Protein AF-A0AAV5YY52-F1 (afdb_monomer_lite)

Secondary structure (DSSP, 8-state):
---S-HHHHHT-S-S---TTSHHHHHHHHHT--EEES-TTS-TT---HHHHHHTT--EEEEEEEEETTEEEEEEEEEESS-----HHHHHHHHHHHHHHHHHHHHHHHHHHHHHHHHHHHHHHHHHHHTTS---B-TTT-PEE-TTS-EE-HHHHHHHHSS--------HHHIIIIIHHHHHHHHTT-

pLDDT: mean 89.41, std 8.76, range [52.06, 97.88]

Structure (mmCIF, N/CA/C/O backbone):
data_AF-A0AAV5YY52-F1
#
_entry.id   AF-A0AAV5YY52-F1
#
loop_
_atom_site.group_PDB
_atom_site.id
_atom_site.type_symbol
_atom_site.label_atom_id
_atom_site.label_alt_id
_atom_site.label_comp_id
_atom_site.label_asym_id
_atom_site.label_entity_id
_atom_site.label_seq_id
_atom_site.pdbx_PDB_ins_code
_atom_site.Cartn_x
_atom_site.Cartn_y
_atom_site.Cartn_z
_atom_site.occupancy
_atom_site.B_iso_or_equiv
_atom_site.auth_seq_id
_atom_site.auth_comp_id
_atom_site.auth_asym_id
_atom_site.auth_atom_id
_atom_site.pdbx_PDB_model_num
ATOM 1 N N . MET A 1 1 ? 2.266 6.040 -4.867 1.00 78.81 1 MET A N 1
ATOM 2 C CA . MET A 1 1 ? 3.555 5.586 -5.436 1.00 78.81 1 MET A CA 1
ATOM 3 C C . MET A 1 1 ? 4.664 6.213 -4.614 1.00 78.81 1 MET A C 1
ATOM 5 O O . MET A 1 1 ? 4.487 7.350 -4.196 1.00 78.81 1 MET A O 1
ATOM 9 N N . ALA A 1 2 ? 5.739 5.480 -4.339 1.00 86.38 2 ALA A N 1
ATOM 10 C CA . ALA A 1 2 ? 6.922 6.005 -3.661 1.00 86.38 2 ALA A CA 1
ATOM 11 C C . ALA A 1 2 ? 8.066 6.094 -4.676 1.00 86.38 2 ALA A C 1
ATOM 13 O O . ALA A 1 2 ? 8.196 5.213 -5.525 1.00 86.38 2 ALA A O 1
ATOM 14 N N . PHE A 1 3 ? 8.862 7.155 -4.595 1.00 90.50 3 PHE A N 1
ATOM 15 C CA . PHE A 1 3 ? 10.000 7.405 -5.475 1.00 90.50 3 PHE A CA 1
ATOM 16 C C . PHE A 1 3 ? 11.260 7.510 -4.621 1.00 90.50 3 PHE A C 1
ATOM 18 O O . PHE A 1 3 ? 11.207 8.022 -3.505 1.00 90.50 3 PHE A O 1
ATOM 25 N N . SER A 1 4 ? 12.389 7.043 -5.149 1.00 90.44 4 SER A N 1
ATOM 26 C CA . SER A 1 4 ? 13.695 7.227 -4.508 1.00 90.44 4 SER A CA 1
ATOM 27 C C . SER A 1 4 ? 14.234 8.653 -4.656 1.00 90.44 4 SER A C 1
ATOM 29 O O . SER A 1 4 ? 15.090 9.056 -3.878 1.00 90.44 4 SER A O 1
ATOM 31 N N . ASP A 1 5 ? 13.759 9.398 -5.659 1.00 91.81 5 ASP A N 1
ATOM 32 C CA . ASP A 1 5 ? 14.145 10.782 -5.933 1.00 91.81 5 ASP A CA 1
ATOM 33 C C . ASP A 1 5 ? 12.950 11.715 -5.684 1.00 91.81 5 ASP A C 1
ATOM 35 O O . ASP A 1 5 ? 11.912 11.618 -6.347 1.00 91.81 5 ASP A O 1
ATOM 39 N N . GLU A 1 6 ? 13.093 12.617 -4.713 1.00 89.81 6 GLU A N 1
ATOM 40 C CA . GLU A 1 6 ? 12.041 13.556 -4.309 1.00 89.81 6 GLU A CA 1
ATOM 41 C C . GLU A 1 6 ? 11.724 14.598 -5.390 1.00 89.81 6 GLU A C 1
ATOM 43 O O . GLU A 1 6 ? 10.574 15.023 -5.514 1.00 89.81 6 GLU A O 1
ATOM 48 N N . THR A 1 7 ? 12.710 14.990 -6.204 1.00 89.00 7 THR A N 1
ATOM 49 C CA . THR A 1 7 ? 12.511 15.980 -7.275 1.00 89.00 7 THR A CA 1
ATOM 50 C C . THR A 1 7 ? 11.639 15.411 -8.386 1.00 89.00 7 THR A C 1
ATOM 52 O O . THR A 1 7 ? 10.727 16.081 -8.865 1.00 89.00 7 THR A O 1
ATOM 55 N N . MET A 1 8 ? 11.865 14.142 -8.720 1.00 90.31 8 MET A N 1
ATOM 56 C CA . MET A 1 8 ? 11.063 13.383 -9.675 1.00 90.31 8 MET A CA 1
ATOM 57 C C . MET A 1 8 ? 9.658 13.092 -9.132 1.00 90.31 8 MET A C 1
ATOM 59 O O . MET A 1 8 ? 8.681 13.097 -9.881 1.00 90.31 8 MET A O 1
ATOM 63 N N . ALA A 1 9 ? 9.537 12.855 -7.823 1.00 90.44 9 ALA A N 1
ATOM 64 C CA . ALA A 1 9 ? 8.246 12.658 -7.169 1.00 90.44 9 ALA A CA 1
ATOM 65 C C . ALA A 1 9 ? 7.368 13.918 -7.229 1.00 90.44 9 ALA A C 1
ATOM 67 O O . ALA A 1 9 ? 6.156 13.818 -7.414 1.00 90.44 9 ALA A O 1
ATOM 68 N N . ALA A 1 10 ? 7.978 15.096 -7.063 1.00 90.94 10 ALA A N 1
ATOM 69 C CA . ALA A 1 10 ? 7.268 16.364 -6.931 1.00 90.94 10 ALA A CA 1
ATOM 70 C C . ALA A 1 10 ? 6.540 16.801 -8.213 1.00 90.94 10 ALA A C 1
ATOM 72 O O . ALA A 1 10 ? 5.489 17.436 -8.126 1.00 90.94 10 ALA A O 1
ATOM 73 N N . ASP A 1 11 ? 7.073 16.470 -9.393 1.00 92.38 11 ASP A N 1
ATOM 74 C CA . ASP A 1 11 ? 6.493 16.855 -10.686 1.00 92.38 11 ASP A CA 1
ATOM 75 C C . ASP A 1 11 ? 5.813 15.691 -11.434 1.00 92.38 11 ASP A C 1
ATOM 77 O O . ASP A 1 11 ? 5.408 15.845 -12.594 1.00 92.38 11 ASP A O 1
ATOM 81 N N . TRP A 1 12 ? 5.664 14.530 -10.784 1.00 91.88 12 TRP A N 1
ATOM 82 C CA . TRP A 1 12 ? 4.971 13.375 -11.347 1.00 91.88 12 TRP A CA 1
ATOM 83 C C . TRP A 1 12 ? 3.477 13.687 -11.570 1.00 91.88 12 TRP A C 1
ATOM 85 O O . TRP A 1 12 ? 2.742 13.946 -10.613 1.00 91.88 12 TRP A O 1
ATOM 95 N N . PRO A 1 13 ? 2.973 13.636 -12.820 1.00 91.12 13 PRO A N 1
ATOM 96 C CA . PRO A 1 13 ? 1.647 14.168 -13.140 1.00 91.12 13 PRO A CA 1
ATOM 97 C C . PRO A 1 13 ? 0.493 13.206 -12.822 1.00 91.12 13 PRO A C 1
ATOM 99 O O . PRO A 1 13 ? -0.666 13.567 -13.023 1.00 91.12 13 PRO A O 1
ATOM 102 N N . VAL A 1 14 ? 0.777 11.979 -12.366 1.00 86.94 14 VAL A N 1
ATOM 103 C CA . VAL A 1 14 ? -0.240 10.932 -12.178 1.00 86.94 14 VAL A CA 1
ATOM 104 C C . VAL A 1 14 ? -0.279 10.449 -10.721 1.00 86.94 14 VAL A C 1
ATOM 106 O O . VAL A 1 14 ? 0.363 9.460 -10.380 1.00 86.94 14 VAL A O 1
ATOM 109 N N . PRO A 1 15 ? -1.045 11.088 -9.823 1.00 81.62 15 PRO A N 1
ATOM 110 C CA . PRO A 1 15 ? -0.998 10.772 -8.390 1.00 81.62 15 PRO A CA 1
ATOM 111 C C . PRO A 1 15 ? -1.391 9.320 -8.070 1.00 81.62 15 PRO A C 1
ATOM 113 O O . PRO A 1 15 ? -0.848 8.712 -7.144 1.00 81.62 15 PRO A O 1
ATOM 116 N N . SER A 1 16 ? -2.296 8.736 -8.859 1.00 85.81 16 SER A N 1
ATOM 117 C CA . SER A 1 16 ? -2.688 7.332 -8.760 1.00 85.81 16 SER A CA 1
ATOM 118 C C . SER A 1 16 ? -2.925 6.723 -10.139 1.00 85.81 16 SER A C 1
ATOM 120 O O . SER A 1 16 ? -3.431 7.372 -11.054 1.00 85.81 16 SER A O 1
ATOM 122 N N . LEU A 1 17 ? -2.550 5.453 -10.278 1.00 84.38 17 LEU A N 1
ATOM 123 C CA . LEU A 1 17 ? -2.827 4.634 -11.451 1.00 84.38 17 LEU A CA 1
ATOM 124 C C . LEU A 1 17 ? -3.733 3.471 -11.036 1.00 84.38 17 LEU A C 1
ATOM 126 O O . LEU A 1 17 ? -3.459 2.850 -10.005 1.00 84.38 17 LEU A O 1
ATOM 130 N N . PRO A 1 18 ? -4.797 3.163 -11.799 1.00 88.94 18 PRO A N 1
ATOM 131 C CA . PRO A 1 18 ? -5.568 1.946 -11.579 1.00 88.94 18 PRO A CA 1
ATOM 132 C C . PRO A 1 18 ? -4.699 0.687 -11.728 1.00 88.94 18 PRO A C 1
ATOM 134 O O . PRO A 1 18 ? -3.700 0.692 -12.447 1.00 88.94 18 PRO A O 1
ATOM 137 N N . PHE A 1 19 ? -5.101 -0.393 -11.053 1.00 87.38 19 PHE A N 1
ATOM 138 C CA . PHE A 1 19 ? -4.302 -1.612 -10.875 1.00 87.38 19 PHE A CA 1
ATOM 139 C C . PHE A 1 19 ? -3.797 -2.256 -12.175 1.00 87.38 19 PHE A C 1
ATOM 141 O O . PHE A 1 19 ? -2.728 -2.849 -12.178 1.00 87.38 19 PHE A O 1
ATOM 148 N N . ASP A 1 20 ? -4.537 -2.157 -13.273 1.00 88.31 20 ASP A N 1
ATOM 149 C CA . ASP A 1 20 ? -4.227 -2.795 -14.555 1.00 88.31 20 ASP A CA 1
ATOM 150 C C . ASP A 1 20 ? -3.838 -1.792 -15.651 1.00 88.31 20 ASP A C 1
ATOM 152 O O . ASP A 1 20 ? -3.784 -2.144 -16.832 1.00 88.31 20 ASP A O 1
ATOM 156 N N . VAL A 1 21 ? -3.536 -0.549 -15.266 1.00 91.38 21 VAL A N 1
ATOM 157 C CA . VAL A 1 21 ? -3.202 0.524 -16.201 1.00 91.38 21 VAL A CA 1
ATOM 158 C C . VAL A 1 21 ? -1.694 0.714 -16.318 1.00 91.38 21 VAL A C 1
ATOM 160 O O . VAL A 1 21 ? -0.951 0.840 -15.343 1.00 91.38 21 VAL A O 1
ATOM 163 N N . GLY A 1 22 ? -1.262 0.792 -17.572 1.00 92.94 22 GLY A N 1
ATOM 164 C CA . GLY A 1 22 ? 0.110 1.049 -17.972 1.00 92.94 22 GLY A CA 1
ATOM 165 C C . GLY A 1 22 ? 1.083 -0.089 -17.668 1.00 92.94 22 GLY A C 1
ATOM 166 O O . GLY A 1 22 ? 0.687 -1.200 -17.318 1.00 92.94 22 GLY A O 1
ATOM 167 N N . VAL A 1 23 ? 2.383 0.170 -17.832 1.00 95.62 23 VAL A N 1
ATOM 168 C CA . VAL A 1 23 ? 3.415 -0.869 -17.659 1.00 95.62 23 VAL A CA 1
ATOM 169 C C . VAL A 1 23 ? 3.452 -1.419 -16.226 1.00 95.62 23 VAL A C 1
ATOM 171 O O . VAL A 1 23 ? 3.579 -2.626 -16.036 1.00 95.62 23 VAL A O 1
ATOM 174 N N . LEU A 1 24 ? 3.256 -0.558 -15.221 1.00 94.19 24 LEU A N 1
ATOM 175 C CA . LEU A 1 24 ? 3.193 -0.958 -13.813 1.00 94.19 24 LEU A CA 1
ATOM 176 C C . LEU A 1 24 ? 1.985 -1.857 -13.551 1.00 94.19 24 LEU A C 1
ATOM 178 O O . LEU A 1 24 ? 2.126 -2.899 -12.915 1.00 94.19 24 LEU A O 1
ATOM 182 N N . GLY A 1 25 ? 0.818 -1.495 -14.093 1.00 94.44 25 GLY A N 1
ATOM 183 C CA . GLY A 1 25 ? -0.378 -2.317 -13.967 1.00 94.44 25 GLY A CA 1
ATOM 184 C C . GLY A 1 25 ? -0.274 -3.643 -14.719 1.00 94.44 25 GLY A C 1
ATOM 185 O O . GLY A 1 25 ? -0.787 -4.665 -14.266 1.00 94.44 25 GLY A O 1
ATOM 186 N N . TRP A 1 26 ? 0.472 -3.680 -15.827 1.00 96.25 26 TRP A N 1
ATOM 187 C CA . TRP A 1 26 ? 0.799 -4.935 -16.497 1.00 96.25 26 TRP A CA 1
ATOM 188 C C . TRP A 1 26 ? 1.627 -5.858 -15.592 1.00 96.25 26 TRP A C 1
ATOM 190 O O . TRP A 1 26 ? 1.283 -7.034 -15.476 1.00 96.25 26 TRP A O 1
ATOM 200 N N . VAL A 1 27 ? 2.661 -5.341 -14.916 1.00 96.75 27 VAL A N 1
ATOM 201 C CA . VAL A 1 27 ? 3.464 -6.126 -13.957 1.00 96.75 27 VAL A CA 1
ATOM 202 C C . VAL A 1 27 ? 2.591 -6.618 -12.807 1.00 96.75 27 VAL A C 1
ATOM 204 O O . VAL A 1 27 ? 2.610 -7.807 -12.496 1.00 96.75 27 VAL A O 1
ATOM 207 N N . ALA A 1 28 ? 1.770 -5.734 -12.235 1.00 95.94 28 ALA A N 1
ATOM 208 C CA . ALA A 1 28 ? 0.862 -6.063 -11.142 1.00 95.94 28 ALA A CA 1
ATOM 209 C C . ALA A 1 28 ? -0.130 -7.175 -11.523 1.00 95.94 28 ALA A C 1
ATOM 211 O O . ALA A 1 28 ? -0.304 -8.147 -10.792 1.00 95.94 28 ALA A O 1
ATOM 212 N N . ARG A 1 29 ? -0.745 -7.075 -12.704 1.00 95.75 29 ARG A N 1
ATOM 213 C CA . ARG A 1 29 ? -1.731 -8.049 -13.182 1.00 95.75 29 ARG A CA 1
ATOM 214 C C . ARG A 1 29 ? -1.132 -9.422 -13.474 1.00 95.75 29 ARG A C 1
ATOM 216 O O . ARG A 1 29 ? -1.802 -10.427 -13.251 1.00 95.75 29 ARG A O 1
ATOM 223 N N . HIS A 1 30 ? 0.075 -9.472 -14.032 1.00 95.50 30 HIS A N 1
ATOM 224 C CA . HIS A 1 30 ? 0.672 -10.734 -14.478 1.00 95.50 30 HIS A CA 1
ATOM 225 C C . HIS A 1 30 ? 1.609 -11.356 -13.443 1.00 95.50 30 HIS A C 1
ATOM 227 O O . HIS A 1 30 ? 1.911 -12.542 -13.567 1.00 95.50 30 HIS A O 1
ATOM 233 N N . GLY A 1 31 ? 2.080 -10.583 -12.460 1.00 94.81 31 GLY A N 1
ATOM 234 C CA . GLY A 1 31 ? 3.082 -11.035 -11.496 1.00 94.81 31 GLY A CA 1
ATOM 235 C C . GLY A 1 31 ? 4.393 -11.423 -12.178 1.00 94.81 31 GLY A C 1
ATOM 236 O O . GLY A 1 31 ? 5.001 -12.424 -11.812 1.00 94.81 31 GLY A O 1
ATOM 237 N N . ARG A 1 32 ? 4.799 -10.686 -13.222 1.00 94.50 32 ARG A N 1
ATOM 238 C CA . ARG A 1 32 ? 5.995 -10.986 -14.025 1.00 94.50 32 ARG A CA 1
ATOM 239 C C . ARG A 1 32 ? 6.881 -9.768 -14.191 1.00 94.50 32 ARG A C 1
ATOM 241 O O . ARG A 1 32 ? 6.379 -8.666 -14.403 1.00 94.50 32 ARG A O 1
ATOM 248 N N . VAL A 1 33 ? 8.186 -10.014 -14.173 1.00 94.38 33 VAL A N 1
ATOM 249 C CA . VAL A 1 33 ? 9.203 -9.015 -14.497 1.00 94.38 33 VAL A CA 1
ATOM 250 C C . VAL A 1 33 ? 9.018 -8.514 -15.932 1.00 94.38 33 VAL A C 1
ATOM 252 O O . VAL A 1 33 ? 8.650 -9.277 -16.830 1.00 94.38 33 VAL A O 1
ATOM 255 N N . VAL A 1 34 ? 9.274 -7.225 -16.155 1.00 95.69 34 VAL A N 1
ATOM 256 C CA . VAL A 1 34 ? 9.320 -6.622 -17.491 1.00 95.69 34 VAL A CA 1
ATOM 257 C C . VAL A 1 34 ? 10.564 -5.749 -17.632 1.00 95.69 34 VAL A C 1
ATOM 259 O O . VAL A 1 34 ? 10.805 -4.878 -16.801 1.00 95.69 34 VAL A O 1
ATOM 262 N N . ASN A 1 35 ? 11.330 -5.964 -18.702 1.00 96.00 35 ASN A N 1
ATOM 263 C CA . ASN A 1 35 ? 12.428 -5.093 -19.118 1.00 96.00 35 ASN A CA 1
ATOM 264 C C . ASN A 1 35 ? 12.008 -4.358 -20.393 1.00 96.00 35 ASN A C 1
ATOM 266 O O . ASN A 1 35 ? 11.700 -4.999 -21.400 1.00 96.00 35 ASN A O 1
ATOM 270 N N . VAL A 1 36 ? 11.972 -3.031 -20.343 1.00 97.50 36 VAL A N 1
ATOM 271 C CA . VAL A 1 36 ? 11.634 -2.165 -21.473 1.00 97.50 36 VAL A CA 1
ATOM 272 C C . VAL A 1 36 ? 12.849 -1.287 -21.784 1.00 97.50 36 VAL A C 1
ATOM 274 O O . VAL A 1 36 ? 13.087 -0.305 -21.078 1.00 97.50 36 VAL A O 1
ATOM 277 N N . PRO A 1 37 ? 13.620 -1.621 -22.837 1.00 96.44 37 PRO A N 1
ATOM 278 C CA . PRO A 1 37 ? 14.804 -0.859 -23.240 1.00 96.44 37 PRO A CA 1
ATOM 279 C C . PRO A 1 37 ? 14.508 0.571 -23.703 1.00 96.44 37 PRO A C 1
ATOM 281 O O . PRO A 1 37 ? 15.362 1.437 -23.552 1.00 96.44 37 PRO A O 1
ATOM 284 N N . ASP A 1 38 ? 13.326 0.795 -24.287 1.00 97.12 38 ASP A N 1
ATOM 285 C CA . ASP A 1 38 ? 12.858 2.105 -24.744 1.00 97.12 38 ASP A CA 1
ATOM 286 C C . ASP A 1 38 ? 11.372 2.303 -24.408 1.00 97.12 38 ASP A C 1
ATOM 288 O O . ASP A 1 38 ? 10.487 1.741 -25.061 1.00 97.12 38 ASP A O 1
ATOM 292 N N . VAL A 1 39 ? 11.093 3.130 -23.401 1.00 97.31 39 VAL A N 1
ATOM 293 C CA . VAL A 1 39 ? 9.740 3.462 -22.933 1.00 97.31 39 VAL A CA 1
ATOM 294 C C . VAL A 1 39 ? 8.908 4.207 -23.975 1.00 97.31 39 VAL A C 1
ATOM 296 O O . VAL A 1 39 ? 7.683 4.144 -23.931 1.00 97.31 39 VAL A O 1
ATOM 299 N N . PHE A 1 40 ? 9.539 4.899 -24.931 1.00 97.00 40 PHE A N 1
ATOM 300 C CA . PHE A 1 40 ? 8.831 5.625 -25.991 1.00 97.00 40 PHE A CA 1
ATOM 301 C C . PHE A 1 40 ? 8.354 4.706 -27.115 1.00 97.00 40 PHE A C 1
ATOM 303 O O . PHE A 1 40 ? 7.487 5.098 -27.897 1.00 97.00 40 PHE A O 1
ATOM 310 N N . SER A 1 41 ? 8.897 3.489 -27.177 1.00 96.31 41 SER A N 1
ATOM 311 C CA . SER A 1 41 ? 8.488 2.451 -28.126 1.00 96.31 41 SER A CA 1
ATOM 312 C C . SER A 1 41 ? 7.338 1.575 -27.610 1.00 96.31 41 SER A C 1
ATOM 314 O O . SER A 1 41 ? 6.737 0.824 -28.379 1.00 96.31 41 SER A O 1
ATOM 316 N N . ASP A 1 42 ? 6.995 1.686 -26.323 1.00 95.88 42 ASP A N 1
ATOM 317 C CA . ASP A 1 42 ? 5.999 0.849 -25.660 1.00 95.88 42 ASP A CA 1
ATOM 318 C C . ASP A 1 42 ? 4.733 1.649 -25.309 1.00 95.88 42 ASP A C 1
ATOM 320 O O . ASP A 1 42 ? 4.725 2.531 -24.450 1.00 95.88 42 ASP A O 1
ATOM 324 N N . GLY A 1 43 ? 3.618 1.300 -25.958 1.00 94.62 43 GLY A N 1
ATOM 325 C CA . GLY A 1 43 ? 2.329 1.981 -25.790 1.00 94.62 43 GLY A CA 1
ATOM 326 C C . GLY A 1 43 ? 1.692 1.852 -24.400 1.00 94.62 43 GLY A C 1
ATOM 327 O O . GLY A 1 43 ? 0.660 2.472 -24.151 1.00 94.62 43 GLY A O 1
ATOM 328 N N . ARG A 1 44 ? 2.268 1.058 -23.487 1.00 95.38 44 ARG A N 1
ATOM 329 C CA . ARG A 1 44 ? 1.795 0.937 -22.100 1.00 95.38 44 ARG A CA 1
ATOM 330 C C . ARG A 1 44 ? 2.283 2.083 -21.212 1.00 95.38 44 ARG A C 1
ATOM 332 O O . ARG A 1 44 ? 1.812 2.208 -20.084 1.00 95.38 44 ARG A O 1
ATOM 339 N N . PHE A 1 45 ? 3.238 2.899 -21.649 1.00 95.38 45 PHE A N 1
ATOM 340 C CA . PHE A 1 45 ? 3.747 3.984 -20.813 1.00 95.38 45 PHE A CA 1
ATOM 341 C C . PHE A 1 45 ? 2.812 5.189 -20.824 1.00 95.38 45 PHE A C 1
ATOM 343 O O . PHE A 1 45 ? 2.289 5.612 -21.852 1.00 95.38 45 PHE A O 1
ATOM 350 N N . VAL A 1 46 ? 2.623 5.759 -19.639 1.00 92.19 46 VAL A N 1
ATOM 351 C CA . VAL A 1 46 ? 1.856 6.986 -19.421 1.00 92.19 46 VAL A CA 1
ATOM 352 C C . VAL A 1 46 ? 2.805 8.135 -19.107 1.00 92.19 46 VAL A C 1
ATOM 354 O O . VAL A 1 46 ? 3.954 7.915 -18.723 1.00 92.19 46 VAL A O 1
ATOM 357 N N . ALA A 1 47 ? 2.310 9.367 -19.236 1.00 92.94 47 ALA A N 1
ATOM 358 C CA . ALA A 1 47 ? 3.060 10.572 -18.888 1.00 92.94 47 ALA A CA 1
ATOM 359 C C . ALA A 1 47 ? 4.429 10.678 -19.592 1.00 92.94 47 ALA A C 1
ATOM 361 O O . ALA A 1 47 ? 5.396 11.135 -18.990 1.00 92.94 47 ALA A O 1
ATOM 362 N N . LEU A 1 48 ? 4.522 10.283 -20.870 1.00 95.31 48 LEU A N 1
ATOM 363 C CA . LEU A 1 48 ? 5.779 10.256 -21.638 1.00 95.31 48 LEU A CA 1
ATOM 364 C C . LEU A 1 48 ? 6.563 11.579 -21.597 1.00 95.31 48 LEU A C 1
ATOM 366 O O . LEU A 1 48 ? 7.788 11.565 -21.639 1.00 95.31 48 LEU A O 1
ATOM 370 N N . ASP A 1 49 ? 5.895 12.724 -21.467 1.00 96.06 49 ASP A N 1
ATOM 371 C CA . ASP A 1 49 ? 6.586 14.012 -21.342 1.00 96.06 49 ASP A CA 1
ATOM 372 C C . ASP A 1 49 ? 7.382 14.143 -20.040 1.00 96.06 49 ASP A C 1
ATOM 374 O O . ASP A 1 49 ? 8.437 14.771 -20.037 1.00 96.06 49 ASP A O 1
ATOM 378 N N . TRP A 1 50 ? 6.927 13.526 -18.947 1.00 95.50 50 TRP A N 1
ATOM 379 C CA . TRP A 1 50 ? 7.694 13.449 -17.704 1.00 95.50 50 TRP A CA 1
ATOM 380 C C . TRP A 1 50 ? 8.962 12.608 -17.902 1.00 95.50 50 TRP A C 1
ATOM 382 O O . TRP A 1 50 ? 10.052 13.057 -17.557 1.00 95.50 50 TRP A O 1
ATOM 392 N N . TRP A 1 51 ? 8.848 11.455 -18.574 1.00 95.94 51 TRP A N 1
ATOM 393 C CA . TRP A 1 51 ? 10.000 10.616 -18.931 1.00 95.94 51 TRP A CA 1
ATOM 394 C C . TRP A 1 51 ? 11.024 11.386 -19.770 1.00 95.94 51 TRP A C 1
ATOM 396 O O . TRP A 1 51 ? 12.214 11.374 -19.457 1.00 95.94 51 TRP A O 1
ATOM 406 N N . ARG A 1 52 ? 10.557 12.137 -20.780 1.00 96.25 52 ARG A N 1
ATOM 407 C CA . ARG A 1 52 ? 11.415 12.992 -21.620 1.00 96.25 52 ARG A CA 1
ATOM 408 C C . ARG A 1 52 ? 12.138 14.059 -20.809 1.00 96.25 52 ARG A C 1
ATOM 410 O O . ARG A 1 52 ? 13.344 14.216 -20.974 1.00 96.25 52 ARG A O 1
ATOM 417 N N . ARG A 1 53 ? 11.424 14.787 -19.944 1.00 95.62 53 ARG A N 1
ATOM 418 C CA . ARG A 1 53 ? 12.012 15.868 -19.131 1.00 95.62 53 ARG A CA 1
ATOM 419 C C . ARG A 1 53 ? 13.110 15.368 -18.198 1.00 95.62 53 ARG A C 1
ATOM 421 O O . ARG A 1 53 ? 14.112 16.054 -18.035 1.00 95.62 53 ARG A O 1
ATOM 428 N N . HIS A 1 54 ? 12.939 14.172 -17.640 1.00 94.75 54 HIS A N 1
ATOM 429 C CA . HIS A 1 54 ? 13.914 13.559 -16.732 1.00 94.75 54 HIS A CA 1
ATOM 430 C C . HIS A 1 54 ? 14.989 12.725 -17.445 1.00 94.75 54 HIS A C 1
ATOM 432 O O . HIS A 1 54 ? 15.871 12.155 -16.798 1.00 94.75 54 HIS A O 1
ATOM 438 N N . GLY A 1 55 ? 14.946 12.668 -18.782 1.00 95.94 55 GLY A N 1
ATOM 439 C CA . GLY A 1 55 ? 15.898 11.922 -19.606 1.00 95.94 55 GLY A CA 1
ATOM 440 C C . GLY A 1 55 ? 15.820 10.408 -19.412 1.00 95.94 55 GLY A C 1
ATOM 441 O O . GLY A 1 55 ? 16.807 9.716 -19.652 1.00 95.94 55 GLY A O 1
ATOM 442 N N . LEU A 1 56 ? 14.682 9.898 -18.942 1.00 96.75 56 LEU A N 1
ATOM 443 C CA . LEU A 1 56 ? 14.463 8.476 -18.721 1.00 96.75 56 LEU A CA 1
ATOM 444 C C . LEU A 1 56 ? 13.982 7.818 -20.010 1.00 96.75 56 LEU A C 1
ATOM 446 O O . LEU A 1 56 ? 13.016 8.264 -20.630 1.00 96.75 56 LEU A O 1
ATOM 450 N N . THR A 1 57 ? 14.655 6.743 -20.390 1.00 97.31 57 THR A N 1
ATOM 451 C CA . THR A 1 57 ? 14.415 6.015 -21.639 1.00 97.31 57 THR A CA 1
ATOM 452 C C . THR A 1 57 ? 14.157 4.539 -21.391 1.00 97.31 57 THR A C 1
ATOM 454 O O . THR A 1 57 ? 13.492 3.918 -22.204 1.00 97.31 57 THR A O 1
ATOM 457 N N . ALA A 1 58 ? 14.609 3.981 -20.269 1.00 97.88 58 ALA A N 1
ATOM 458 C CA . ALA A 1 58 ? 14.479 2.568 -19.951 1.00 97.88 58 ALA A CA 1
ATOM 459 C C . ALA A 1 58 ? 13.702 2.348 -18.653 1.00 97.88 58 ALA A C 1
ATOM 461 O O . ALA A 1 58 ? 13.716 3.178 -17.738 1.00 97.88 58 ALA A O 1
ATOM 462 N N . PHE A 1 59 ? 13.060 1.190 -18.557 1.00 97.56 59 PHE A N 1
ATOM 463 C CA . PHE A 1 59 ? 12.282 0.785 -17.397 1.00 97.56 59 PHE A CA 1
ATOM 464 C C . PHE A 1 59 ? 12.460 -0.700 -17.113 1.00 97.56 59 PHE A C 1
ATOM 466 O O . PHE A 1 59 ? 12.428 -1.525 -18.025 1.00 97.56 59 PHE A O 1
ATOM 473 N N . PHE A 1 60 ? 12.571 -1.042 -15.837 1.00 96.81 60 PHE A N 1
ATOM 474 C CA . PHE 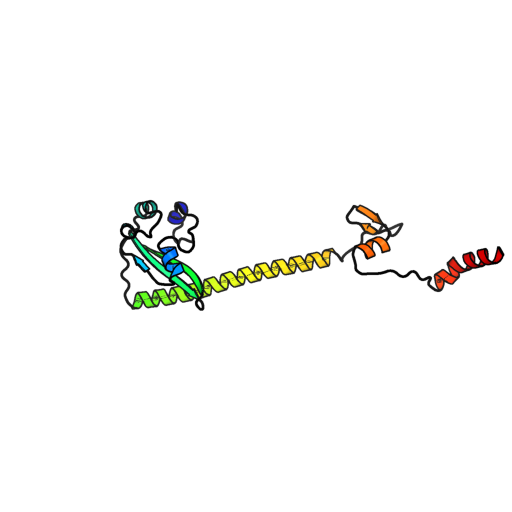A 1 60 ? 12.566 -2.417 -15.372 1.00 96.81 60 PHE A CA 1
ATOM 475 C C . PHE A 1 60 ? 11.615 -2.553 -14.185 1.00 96.81 60 PHE A C 1
ATOM 477 O O . PHE A 1 60 ? 11.800 -1.913 -13.151 1.00 96.81 60 PHE A O 1
ATOM 484 N N . GLY A 1 61 ? 10.566 -3.354 -14.346 1.00 96.06 61 GLY A N 1
ATOM 485 C CA . GLY A 1 61 ? 9.530 -3.542 -13.334 1.00 96.06 61 GLY A CA 1
ATOM 486 C C . GLY A 1 61 ? 9.575 -4.945 -12.750 1.00 96.06 61 GLY A C 1
ATOM 487 O O . GLY A 1 61 ? 9.504 -5.909 -13.510 1.00 96.06 61 GLY A O 1
ATOM 488 N N . LEU A 1 62 ? 9.634 -5.054 -11.422 1.00 96.12 62 LEU A N 1
ATOM 489 C CA . LEU A 1 62 ? 9.588 -6.317 -10.686 1.00 96.12 62 LEU A CA 1
ATOM 490 C C . LEU A 1 62 ? 8.343 -6.390 -9.788 1.00 96.12 62 LEU A C 1
ATOM 492 O O . LEU A 1 62 ? 8.047 -5.428 -9.072 1.00 96.12 62 LEU A O 1
ATOM 496 N N . PRO A 1 63 ? 7.611 -7.513 -9.779 1.00 96.44 63 PRO A N 1
ATOM 497 C CA . PRO A 1 63 ? 6.520 -7.720 -8.837 1.00 96.44 63 PRO A CA 1
ATOM 498 C C . PRO A 1 63 ? 7.078 -8.042 -7.445 1.00 96.44 63 PRO A C 1
ATOM 500 O O . PRO A 1 63 ? 7.888 -8.948 -7.297 1.00 96.44 63 PRO A O 1
ATOM 503 N N . VAL A 1 64 ? 6.611 -7.342 -6.412 1.00 96.75 64 VAL A N 1
ATOM 504 C CA . VAL A 1 64 ? 6.920 -7.674 -5.016 1.00 96.75 64 VAL A CA 1
ATOM 505 C C . VAL A 1 64 ? 5.855 -8.635 -4.510 1.00 96.75 64 VAL A C 1
ATOM 507 O O . VAL A 1 64 ? 4.718 -8.226 -4.267 1.00 96.75 64 VAL A O 1
ATOM 510 N N . MET A 1 65 ? 6.210 -9.912 -4.388 1.00 94.19 65 MET A N 1
ATOM 511 C CA . MET A 1 65 ? 5.283 -10.999 -4.066 1.00 94.19 65 MET A CA 1
ATOM 512 C C . MET A 1 65 ? 5.594 -11.594 -2.692 1.00 94.19 65 MET A C 1
ATOM 514 O O . MET A 1 65 ? 6.753 -11.735 -2.324 1.00 94.19 65 MET A O 1
ATOM 518 N N . LEU A 1 66 ? 4.562 -11.999 -1.953 1.00 94.94 66 LEU A N 1
ATOM 519 C CA . LEU A 1 66 ? 4.707 -12.796 -0.736 1.00 94.94 66 LEU A CA 1
ATOM 520 C C . LEU A 1 66 ? 3.580 -13.823 -0.663 1.00 94.94 66 LEU A C 1
ATOM 522 O O . LEU A 1 66 ? 2.411 -13.452 -0.752 1.00 94.94 66 LEU A O 1
ATOM 526 N N . ASP A 1 67 ? 3.921 -15.104 -0.520 1.00 92.06 67 ASP A N 1
ATOM 527 C CA . ASP A 1 67 ? 2.959 -16.217 -0.442 1.00 92.06 67 ASP A CA 1
ATOM 528 C C . ASP A 1 67 ? 1.908 -16.209 -1.575 1.00 92.06 67 ASP A C 1
ATOM 530 O O . ASP A 1 67 ? 0.727 -16.488 -1.373 1.00 92.06 67 ASP A O 1
ATOM 534 N N . GLY A 1 68 ? 2.328 -15.837 -2.790 1.00 90.19 68 GLY A N 1
ATOM 535 C CA . GLY A 1 68 ? 1.457 -15.745 -3.969 1.00 90.19 68 GLY A CA 1
ATOM 536 C C . GLY A 1 68 ? 0.586 -14.483 -4.044 1.00 90.19 68 GLY A C 1
ATOM 537 O O . GLY A 1 68 ? -0.093 -14.281 -5.049 1.00 90.19 68 GLY A O 1
ATOM 538 N N . ALA A 1 69 ? 0.627 -13.609 -3.036 1.00 93.25 69 ALA A N 1
ATOM 539 C CA . ALA A 1 69 ? -0.037 -12.311 -3.057 1.00 93.25 69 ALA A CA 1
ATOM 540 C C . ALA A 1 69 ? 0.914 -11.209 -3.548 1.00 93.25 69 ALA A C 1
ATOM 542 O O . ALA A 1 69 ? 2.060 -11.122 -3.110 1.00 93.25 69 ALA A O 1
ATOM 543 N N . LEU A 1 70 ? 0.421 -10.333 -4.426 1.00 95.00 70 LEU A N 1
ATOM 544 C CA . LEU A 1 70 ? 1.142 -9.131 -4.841 1.00 95.00 70 LEU A CA 1
ATOM 545 C C . LEU A 1 70 ? 1.042 -8.062 -3.749 1.00 95.00 70 LEU A C 1
ATOM 547 O O . LEU A 1 70 ? -0.055 -7.620 -3.410 1.00 95.00 70 LEU A O 1
ATOM 551 N N . LEU A 1 71 ? 2.188 -7.616 -3.241 1.00 95.12 71 LEU A N 1
ATOM 552 C CA . LEU A 1 71 ? 2.292 -6.509 -2.289 1.00 95.12 71 LEU A CA 1
ATOM 553 C C . LEU A 1 71 ? 2.549 -5.164 -2.983 1.00 95.12 71 LEU A C 1
ATOM 555 O O . LEU A 1 71 ? 2.179 -4.118 -2.455 1.00 95.12 71 LEU A O 1
ATOM 559 N N . GLY A 1 72 ? 3.163 -5.175 -4.168 1.00 93.81 72 GLY A N 1
ATOM 560 C CA . GLY A 1 72 ? 3.438 -3.969 -4.944 1.00 93.81 72 GLY A CA 1
ATOM 561 C C . GLY A 1 72 ? 4.291 -4.239 -6.178 1.00 93.81 72 GLY A C 1
ATOM 562 O O . GLY A 1 72 ? 4.564 -5.384 -6.524 1.00 93.81 72 GLY A O 1
ATOM 563 N N . VAL A 1 73 ? 4.724 -3.171 -6.845 1.00 95.44 73 VAL A N 1
ATOM 564 C CA . VAL A 1 73 ? 5.638 -3.240 -7.991 1.00 95.44 73 VAL A CA 1
ATOM 565 C C . VAL A 1 73 ? 6.835 -2.344 -7.708 1.00 95.44 73 VAL A C 1
ATOM 567 O O . VAL A 1 73 ? 6.662 -1.153 -7.442 1.00 95.44 73 VAL A O 1
ATOM 570 N N . LEU A 1 74 ? 8.035 -2.915 -7.770 1.00 95.44 74 LEU A N 1
ATOM 571 C CA . LEU A 1 74 ? 9.289 -2.177 -7.738 1.00 95.44 74 LEU A CA 1
ATOM 572 C C . LEU A 1 74 ? 9.645 -1.753 -9.164 1.00 95.44 74 LEU A C 1
ATOM 574 O O . LEU A 1 74 ? 9.650 -2.571 -10.080 1.00 95.44 74 LEU A O 1
ATOM 578 N N . ALA A 1 75 ? 9.936 -0.472 -9.344 1.00 95.06 75 ALA A N 1
ATOM 579 C CA . ALA A 1 75 ? 10.254 0.121 -10.632 1.00 95.06 75 ALA A CA 1
ATOM 580 C C . ALA A 1 75 ? 11.658 0.716 -10.611 1.00 95.06 75 ALA A C 1
ATOM 582 O O . ALA A 1 75 ? 11.949 1.591 -9.796 1.00 95.06 75 ALA A O 1
ATOM 583 N N . LEU A 1 76 ? 12.499 0.277 -11.540 1.00 95.56 76 LEU A N 1
ATOM 584 C CA . LEU A 1 76 ? 13.788 0.884 -11.833 1.00 95.56 76 LEU A CA 1
ATOM 585 C C . LEU A 1 76 ? 13.650 1.681 -13.128 1.00 95.56 76 LEU A C 1
ATOM 587 O O . LEU A 1 76 ? 13.215 1.153 -14.151 1.00 95.56 76 LEU A O 1
ATOM 591 N N . ASN A 1 77 ? 14.027 2.954 -13.083 1.00 96.19 77 ASN A N 1
ATOM 592 C CA . ASN A 1 77 ? 13.986 3.846 -14.237 1.00 96.19 77 ASN A CA 1
ATOM 593 C C . ASN A 1 77 ? 15.419 4.201 -14.632 1.00 96.19 77 ASN A C 1
ATOM 595 O O . ASN A 1 77 ? 16.219 4.577 -13.777 1.00 96.19 77 ASN A O 1
ATOM 599 N N . GLY A 1 78 ? 15.744 4.065 -15.914 1.00 95.88 78 GLY A N 1
ATOM 600 C CA . GLY A 1 78 ? 17.095 4.239 -16.439 1.00 95.88 78 GLY A CA 1
ATOM 601 C C . GLY A 1 78 ? 17.144 5.253 -17.575 1.00 95.88 78 GLY A C 1
ATOM 602 O O . GLY A 1 78 ? 16.162 5.466 -18.287 1.00 95.88 78 GLY A O 1
ATOM 603 N N . ARG A 1 79 ? 18.311 5.874 -17.761 1.00 96.69 79 ARG A N 1
ATOM 604 C CA . ARG A 1 79 ? 18.620 6.694 -18.951 1.00 96.69 79 ARG A CA 1
ATOM 605 C C . ARG A 1 79 ? 19.200 5.866 -20.101 1.00 96.69 79 ARG A C 1
ATOM 607 O O . ARG A 1 79 ? 19.299 6.354 -21.224 1.00 96.69 79 ARG A O 1
ATOM 614 N N . GLU A 1 80 ? 19.566 4.623 -19.807 1.00 95.69 80 GLU A N 1
ATOM 615 C CA . GLU A 1 80 ? 20.099 3.637 -20.740 1.00 95.69 80 GLU A CA 1
ATOM 616 C C . GLU A 1 80 ? 19.423 2.279 -20.492 1.00 95.69 80 GLU A C 1
ATOM 618 O O . GLU A 1 80 ? 19.002 2.015 -19.360 1.00 95.69 80 GLU A O 1
ATOM 623 N N . PRO A 1 81 ? 19.323 1.408 -21.515 1.00 96.56 81 PRO A N 1
ATOM 624 C CA . PRO A 1 81 ? 18.751 0.075 -21.370 1.00 96.56 81 PRO A CA 1
ATOM 625 C C . PRO A 1 81 ? 19.430 -0.766 -20.287 1.00 96.56 81 PRO A C 1
ATOM 627 O O . PRO A 1 81 ? 20.653 -0.915 -20.275 1.00 96.56 81 PRO A O 1
ATOM 630 N N . PHE A 1 82 ? 18.622 -1.402 -19.439 1.00 95.38 82 PHE A N 1
ATOM 631 C CA . PHE A 1 82 ? 19.111 -2.341 -18.435 1.00 95.38 82 PHE A CA 1
ATOM 632 C C . PHE A 1 82 ? 19.602 -3.637 -19.086 1.00 95.38 82 PHE A C 1
ATOM 634 O O . PHE A 1 82 ? 18.872 -4.284 -19.845 1.00 95.38 82 PHE A O 1
ATOM 641 N N . ARG A 1 83 ? 20.836 -4.027 -18.759 1.00 93.00 83 ARG A N 1
ATOM 642 C CA . ARG A 1 83 ? 21.451 -5.297 -19.153 1.00 93.00 83 ARG A CA 1
ATOM 643 C C . ARG A 1 83 ? 21.847 -6.036 -17.888 1.00 93.00 83 ARG A C 1
ATOM 645 O O . ARG A 1 83 ? 22.908 -5.765 -17.344 1.00 93.00 83 ARG A O 1
ATOM 652 N N . PHE A 1 84 ? 20.960 -6.910 -17.441 1.00 92.50 84 PHE A N 1
ATOM 653 C CA . PHE A 1 84 ? 21.198 -7.771 -16.296 1.00 92.50 84 PHE A CA 1
ATOM 654 C C . PHE A 1 84 ? 21.653 -9.135 -16.789 1.00 92.50 84 PHE A C 1
ATOM 656 O O . PHE A 1 84 ? 21.103 -9.659 -17.763 1.00 92.50 84 PHE A O 1
ATOM 663 N N . ASP A 1 85 ? 22.684 -9.672 -16.156 1.00 93.25 85 ASP A N 1
ATOM 664 C CA . ASP A 1 85 ? 23.038 -11.074 -16.313 1.00 93.25 85 ASP A CA 1
ATOM 665 C C . ASP A 1 85 ? 22.306 -11.945 -15.275 1.00 93.25 85 ASP A C 1
ATOM 667 O O . ASP A 1 85 ? 21.462 -11.482 -14.504 1.00 93.25 85 ASP A O 1
ATOM 671 N N . ALA A 1 86 ? 22.603 -13.244 -15.270 1.00 90.88 86 ALA A N 1
ATOM 672 C CA . ALA A 1 86 ? 21.950 -14.178 -14.361 1.00 90.88 86 ALA A CA 1
ATOM 673 C C . ALA A 1 86 ? 22.270 -13.905 -12.881 1.00 90.88 86 ALA A C 1
ATOM 675 O O . ALA A 1 86 ? 21.540 -14.373 -12.006 1.00 90.88 86 ALA A O 1
ATOM 676 N N . ASP A 1 87 ? 23.380 -13.237 -12.574 1.00 94.62 87 ASP A N 1
ATOM 677 C CA . ASP A 1 87 ? 23.783 -12.927 -11.205 1.00 94.62 87 ASP A CA 1
ATOM 678 C C . ASP A 1 87 ? 23.025 -11.694 -10.707 1.00 94.62 87 ASP A C 1
ATOM 680 O O . ASP A 1 87 ? 22.509 -11.711 -9.586 1.00 94.62 87 ASP A O 1
ATOM 684 N N . ASP A 1 88 ? 22.867 -10.688 -11.570 1.00 93.44 88 ASP A N 1
ATOM 685 C CA . ASP A 1 88 ? 22.024 -9.518 -11.318 1.00 93.44 88 ASP A CA 1
ATOM 686 C C . ASP A 1 88 ? 20.563 -9.911 -11.059 1.00 93.44 88 ASP A C 1
ATOM 688 O O . ASP A 1 88 ? 19.955 -9.444 -10.094 1.00 93.44 88 ASP A O 1
ATOM 692 N N . GLU A 1 89 ? 19.999 -10.804 -11.881 1.00 87.94 89 GLU A N 1
ATOM 693 C CA . GLU A 1 89 ? 18.622 -11.285 -11.711 1.00 87.94 89 GLU A CA 1
ATOM 694 C C . GLU A 1 89 ? 18.429 -11.972 -10.352 1.00 87.94 89 GLU A C 1
ATOM 696 O O . GLU A 1 89 ? 17.485 -11.655 -9.627 1.00 87.94 89 GLU A O 1
ATOM 701 N N . ARG A 1 90 ? 19.373 -12.834 -9.940 1.00 90.88 90 ARG A N 1
ATOM 702 C CA . ARG A 1 90 ? 19.321 -13.493 -8.620 1.00 90.88 90 ARG A CA 1
ATOM 703 C C . ARG A 1 90 ? 19.403 -12.498 -7.467 1.00 90.88 90 ARG A C 1
ATOM 705 O O . ARG A 1 90 ? 18.764 -12.702 -6.435 1.00 90.88 90 ARG A O 1
ATOM 712 N N . LEU A 1 91 ? 20.204 -11.444 -7.615 1.00 94.38 91 LEU A N 1
ATOM 713 C CA . LEU A 1 91 ? 20.317 -10.402 -6.600 1.00 94.38 91 LEU A CA 1
ATOM 714 C C . LEU A 1 91 ? 19.023 -9.588 -6.490 1.00 94.38 91 LEU A C 1
ATOM 716 O O . LEU A 1 91 ? 18.581 -9.294 -5.378 1.00 94.38 91 LEU A O 1
ATOM 720 N N . LEU A 1 92 ? 18.413 -9.243 -7.626 1.00 93.12 92 LEU A N 1
ATOM 721 C CA . LEU A 1 92 ? 17.146 -8.517 -7.671 1.00 93.12 92 LEU A CA 1
ATOM 722 C C . LEU A 1 92 ? 16.004 -9.336 -7.063 1.00 93.12 92 LEU A C 1
ATOM 724 O O . LEU A 1 92 ? 15.251 -8.788 -6.260 1.00 93.12 92 LEU A O 1
ATOM 728 N N . ASP A 1 93 ? 15.918 -10.631 -7.368 1.00 90.25 93 ASP A N 1
ATOM 729 C CA . ASP A 1 93 ? 14.930 -11.530 -6.760 1.00 90.25 93 ASP A CA 1
ATOM 730 C C . ASP A 1 93 ? 15.095 -11.574 -5.234 1.00 90.25 93 ASP A C 1
ATOM 732 O O . ASP A 1 93 ? 14.147 -11.311 -4.493 1.00 90.25 93 ASP A O 1
ATOM 736 N N . ALA A 1 94 ? 16.323 -11.787 -4.747 1.00 93.44 94 ALA A N 1
ATOM 737 C CA . ALA A 1 94 ? 16.603 -11.799 -3.312 1.00 93.44 94 ALA A CA 1
ATOM 738 C C . ALA A 1 94 ? 16.257 -10.461 -2.633 1.00 93.44 94 ALA A C 1
ATOM 740 O O . ALA A 1 94 ? 15.763 -10.436 -1.503 1.00 93.44 94 ALA A O 1
ATOM 741 N N . PHE A 1 95 ? 16.505 -9.338 -3.308 1.00 94.50 95 PHE A N 1
ATOM 742 C CA . PHE A 1 95 ? 16.149 -8.015 -2.804 1.00 94.50 95 PHE A CA 1
ATOM 743 C C . PHE A 1 95 ? 14.631 -7.828 -2.709 1.00 94.50 95 PHE A C 1
ATOM 745 O O . PHE A 1 95 ? 14.127 -7.338 -1.695 1.00 94.50 95 PHE A O 1
ATOM 752 N N . VAL A 1 96 ? 13.898 -8.235 -3.746 1.00 95.00 96 VAL A N 1
ATOM 753 C CA . VAL A 1 96 ? 12.436 -8.149 -3.794 1.00 95.00 96 VAL A CA 1
ATOM 754 C C . VAL A 1 96 ? 11.793 -9.033 -2.724 1.00 95.00 96 VAL A C 1
ATOM 756 O O . VAL A 1 96 ? 10.874 -8.572 -2.045 1.00 95.00 96 VAL A O 1
ATOM 759 N N . ASP A 1 97 ? 12.316 -10.238 -2.499 1.00 93.00 97 ASP A N 1
ATOM 760 C CA . ASP A 1 97 ? 11.855 -11.135 -1.433 1.00 93.00 97 ASP A CA 1
ATOM 761 C C . ASP A 1 97 ? 12.016 -10.495 -0.044 1.00 93.00 97 ASP A C 1
ATOM 763 O O . ASP A 1 97 ? 11.091 -10.500 0.775 1.00 93.00 97 ASP A O 1
ATOM 767 N N . GLN A 1 98 ? 13.169 -9.874 0.226 1.00 95.25 98 GLN A N 1
ATOM 768 C CA . GLN A 1 98 ? 13.394 -9.162 1.489 1.00 95.25 98 GLN A CA 1
ATOM 769 C C . GLN A 1 98 ? 12.472 -7.947 1.638 1.00 95.25 98 GLN A C 1
ATOM 771 O O . GLN A 1 98 ? 11.912 -7.715 2.715 1.00 95.25 98 GLN A O 1
ATOM 776 N N . ALA A 1 99 ? 12.262 -7.190 0.558 1.00 94.69 99 ALA A N 1
ATOM 777 C CA . ALA A 1 99 ? 11.326 -6.072 0.552 1.00 94.69 99 ALA A CA 1
ATOM 778 C C . ALA A 1 99 ? 9.892 -6.538 0.853 1.00 94.69 99 ALA A C 1
ATOM 780 O O . ALA A 1 99 ? 9.179 -5.879 1.611 1.00 94.69 99 ALA A O 1
ATOM 781 N N . ALA A 1 100 ? 9.482 -7.693 0.323 1.00 96.06 100 ALA A N 1
ATOM 782 C CA . ALA A 1 100 ? 8.160 -8.259 0.554 1.00 96.06 100 ALA A CA 1
ATOM 783 C C . ALA A 1 100 ? 7.917 -8.568 2.042 1.00 96.06 100 ALA A C 1
ATOM 785 O O . ALA A 1 100 ? 6.887 -8.181 2.606 1.00 96.06 100 ALA A O 1
ATOM 786 N N . VAL A 1 101 ? 8.898 -9.187 2.708 1.00 95.38 101 VAL A N 1
ATOM 787 C CA . VAL A 1 101 ? 8.857 -9.446 4.156 1.00 95.38 101 VAL A CA 1
ATOM 788 C C . VAL A 1 101 ? 8.786 -8.138 4.948 1.00 95.38 101 VAL A C 1
ATOM 790 O O . VAL A 1 101 ? 7.961 -8.005 5.855 1.00 95.38 101 VAL A O 1
ATOM 793 N N . ALA A 1 102 ? 9.608 -7.147 4.595 1.00 95.25 102 ALA A N 1
ATOM 794 C CA . ALA A 1 102 ? 9.631 -5.857 5.280 1.00 95.25 102 ALA A CA 1
ATOM 795 C C . ALA A 1 102 ? 8.290 -5.109 5.165 1.00 95.25 102 ALA A C 1
ATOM 797 O O . ALA A 1 102 ? 7.766 -4.629 6.173 1.00 95.25 102 ALA A O 1
ATOM 798 N N . ILE A 1 103 ? 7.701 -5.065 3.965 1.00 94.50 103 ILE A N 1
ATOM 799 C CA . ILE A 1 103 ? 6.387 -4.452 3.721 1.00 94.50 103 ILE A CA 1
ATOM 800 C C . ILE A 1 103 ? 5.313 -5.154 4.553 1.00 94.50 103 ILE A C 1
ATOM 802 O O . ILE A 1 103 ? 4.530 -4.490 5.234 1.00 94.50 103 ILE A O 1
ATOM 806 N N . ARG A 1 104 ? 5.298 -6.494 4.563 1.00 94.00 104 ARG A N 1
ATOM 807 C CA . ARG A 1 104 ? 4.342 -7.262 5.370 1.00 94.00 104 ARG A CA 1
ATOM 808 C C . ARG A 1 104 ? 4.469 -6.938 6.857 1.00 94.00 104 ARG A C 1
ATOM 810 O O . ARG A 1 104 ? 3.447 -6.733 7.512 1.00 94.00 104 ARG A O 1
ATOM 817 N N . ASN A 1 105 ? 5.691 -6.880 7.378 1.00 94.19 105 ASN A N 1
ATOM 818 C CA . ASN A 1 105 ? 5.938 -6.573 8.785 1.00 94.19 105 ASN A CA 1
ATOM 819 C C . ASN A 1 105 ? 5.458 -5.165 9.150 1.00 94.19 105 ASN A C 1
ATOM 821 O O . ASN A 1 105 ? 4.803 -4.995 10.178 1.00 94.19 105 ASN A O 1
ATOM 825 N N . ALA A 1 106 ? 5.718 -4.174 8.294 1.00 94.06 106 ALA A N 1
ATOM 826 C CA . ALA A 1 106 ? 5.231 -2.813 8.492 1.00 94.06 106 ALA A CA 1
ATOM 827 C C . ALA A 1 106 ? 3.693 -2.761 8.533 1.00 94.06 106 ALA A C 1
ATOM 829 O O . ALA A 1 106 ? 3.122 -2.209 9.472 1.00 94.06 106 ALA A O 1
ATOM 830 N N . SER A 1 107 ? 3.013 -3.415 7.583 1.00 92.94 107 SER A N 1
ATOM 831 C CA . SER A 1 107 ? 1.544 -3.466 7.566 1.00 92.94 107 SER A CA 1
ATOM 832 C C . SER A 1 107 ? 0.957 -4.173 8.793 1.00 92.94 107 SER A C 1
ATOM 834 O O . SER A 1 107 ? -0.068 -3.742 9.319 1.00 92.94 107 SER A O 1
ATOM 836 N N . LEU A 1 108 ? 1.593 -5.250 9.271 1.00 93.69 108 LEU A N 1
ATOM 837 C CA . LEU A 1 108 ? 1.167 -5.943 10.492 1.00 93.69 108 LEU A CA 1
ATOM 838 C C . LEU A 1 108 ? 1.313 -5.053 11.728 1.00 93.69 108 LEU A C 1
ATOM 840 O O . LEU A 1 108 ? 0.395 -4.988 12.543 1.00 93.69 108 LEU A O 1
ATOM 844 N N . PHE A 1 109 ? 2.430 -4.338 11.838 1.00 95.12 109 PHE A N 1
ATOM 845 C CA . PHE A 1 109 ? 2.680 -3.422 12.945 1.00 95.12 109 PHE A CA 1
ATOM 846 C C . PHE A 1 109 ? 1.660 -2.270 12.985 1.00 95.12 109 PHE A C 1
ATOM 848 O O . PHE A 1 109 ? 1.125 -1.930 14.042 1.00 95.12 109 PHE A O 1
ATOM 855 N N . GLU A 1 110 ? 1.324 -1.693 11.829 1.00 94.38 110 GLU A N 1
ATOM 856 C CA . GLU A 1 110 ? 0.288 -0.656 11.724 1.00 94.38 110 GLU A CA 1
ATOM 857 C C . GLU A 1 110 ? -1.109 -1.175 12.097 1.00 94.38 110 GLU A C 1
ATOM 859 O O . GLU A 1 110 ? -1.869 -0.494 12.804 1.00 94.38 110 GLU A O 1
ATOM 864 N N . ALA A 1 111 ? -1.447 -2.389 11.651 1.00 94.88 111 ALA A N 1
ATOM 865 C CA . ALA A 1 111 ? -2.712 -3.040 11.971 1.00 94.88 111 ALA A CA 1
ATOM 866 C C . ALA A 1 111 ? -2.835 -3.328 13.476 1.00 94.88 111 ALA A C 1
ATOM 868 O O . ALA A 1 111 ? -3.862 -3.003 14.077 1.00 94.88 111 ALA A O 1
ATOM 869 N N . GLU A 1 112 ? -1.778 -3.855 14.101 1.00 96.81 112 GLU A N 1
ATOM 870 C CA . GLU A 1 112 ? -1.711 -4.078 15.549 1.00 96.81 112 GLU A CA 1
ATOM 871 C C . GLU A 1 112 ? -1.914 -2.766 16.318 1.00 96.81 112 GLU A C 1
ATOM 873 O O . GLU A 1 112 ? -2.767 -2.687 17.205 1.00 96.81 112 GLU A O 1
ATOM 878 N N . GLY A 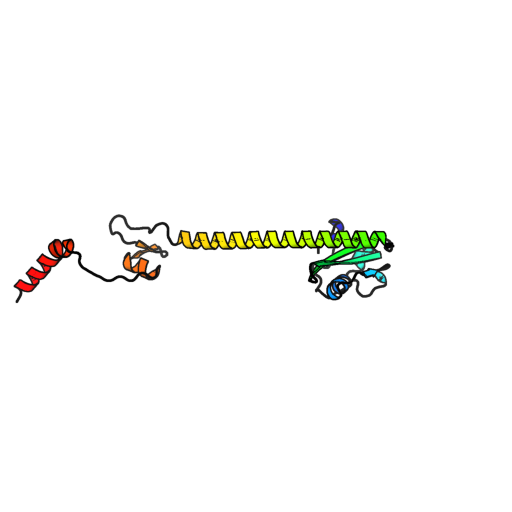1 113 ? -1.189 -1.706 15.947 1.00 95.31 113 GLY A N 1
ATOM 879 C CA . GLY A 1 113 ? -1.308 -0.402 16.598 1.00 95.31 113 GLY A CA 1
ATOM 880 C C . GLY A 1 113 ? -2.719 0.186 16.501 1.00 95.31 113 GLY A C 1
ATOM 881 O O . GLY A 1 113 ? -3.209 0.798 17.453 1.00 95.31 113 GLY A O 1
ATOM 882 N N . THR A 1 114 ? -3.398 -0.020 15.372 1.00 95.94 114 THR A N 1
ATOM 883 C CA . THR A 1 114 ? -4.784 0.425 15.169 1.00 95.94 114 THR A CA 1
ATOM 884 C C . THR A 1 114 ? -5.766 -0.391 16.005 1.00 95.94 114 THR A C 1
ATOM 886 O O . THR A 1 114 ? -6.606 0.195 16.691 1.00 95.94 114 THR A O 1
ATOM 889 N N . ALA A 1 115 ? -5.623 -1.718 16.021 1.00 94.75 115 ALA A N 1
ATOM 890 C CA . ALA A 1 115 ? -6.441 -2.603 16.847 1.00 94.75 115 ALA A CA 1
ATOM 891 C C . ALA A 1 115 ? -6.274 -2.303 18.344 1.00 94.75 115 ALA A C 1
ATOM 893 O O . ALA A 1 115 ? -7.262 -2.230 19.076 1.00 94.75 115 ALA A O 1
ATOM 894 N N . ARG A 1 116 ? -5.039 -2.047 18.795 1.00 96.06 116 ARG A N 1
ATOM 895 C CA . ARG A 1 116 ? -4.751 -1.677 20.185 1.00 96.06 116 ARG A CA 1
ATOM 896 C C . ARG A 1 116 ? -5.449 -0.379 20.583 1.00 96.06 116 ARG A C 1
ATOM 898 O O . ARG A 1 116 ? -6.117 -0.352 21.611 1.00 96.06 116 ARG A O 1
ATOM 905 N N . ARG A 1 117 ? -5.353 0.672 19.758 1.00 95.31 117 ARG A N 1
ATOM 906 C CA . ARG A 1 117 ? -6.040 1.952 20.014 1.00 95.31 117 ARG A CA 1
ATOM 907 C C . ARG A 1 117 ? -7.556 1.786 20.085 1.00 95.31 117 ARG A C 1
ATOM 909 O O . ARG A 1 117 ? -8.180 2.337 20.986 1.00 95.31 117 ARG A O 1
ATOM 916 N N . ALA A 1 118 ? -8.140 1.006 19.176 1.00 94.88 118 ALA A N 1
ATOM 917 C CA . ALA A 1 118 ? -9.574 0.731 19.190 1.00 94.88 118 ALA A CA 1
ATOM 918 C C . ALA A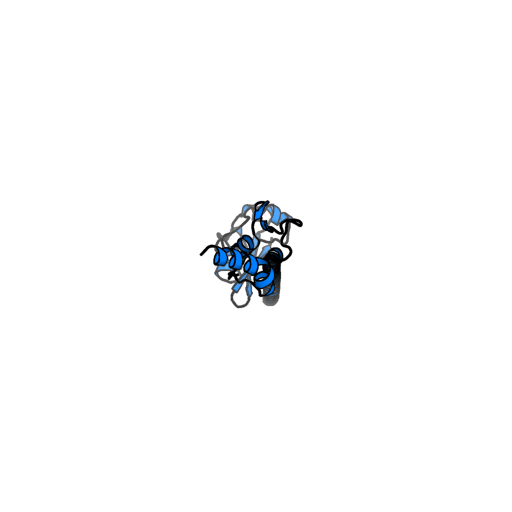 1 118 ? -10.004 -0.007 20.474 1.00 94.88 118 ALA A C 1
ATOM 920 O O . ALA A 1 118 ? -11.010 0.345 21.087 1.00 94.88 118 ALA A O 1
ATOM 921 N N . ALA A 1 119 ? -9.216 -0.988 20.927 1.00 94.50 119 ALA A N 1
ATOM 922 C CA . ALA A 1 119 ? -9.476 -1.702 22.176 1.00 94.50 119 ALA A CA 1
ATOM 923 C C . ALA A 1 119 ? -9.345 -0.796 23.416 1.00 94.50 119 ALA A C 1
ATOM 925 O O . ALA A 1 119 ? -10.174 -0.862 24.325 1.00 94.50 119 ALA A O 1
ATOM 926 N N . GLU A 1 120 ? -8.332 0.074 23.452 1.00 94.69 120 GLU A N 1
ATOM 927 C CA . GLU A 1 120 ? -8.150 1.066 24.519 1.00 94.69 120 GLU A CA 1
ATOM 928 C C . GLU A 1 120 ? -9.335 2.041 24.595 1.00 94.69 120 GLU A C 1
ATOM 930 O O . GLU A 1 120 ? -9.820 2.328 25.691 1.00 94.69 120 GLU A O 1
ATOM 935 N N . GLN A 1 121 ? -9.839 2.501 23.445 1.00 92.94 121 GLN A N 1
ATOM 936 C CA . GLN A 1 121 ? -11.026 3.358 23.362 1.00 92.94 121 GLN A CA 1
ATOM 937 C C . GLN A 1 121 ? -12.277 2.649 23.888 1.00 92.94 121 GLN A C 1
ATOM 939 O O . GLN A 1 121 ? -12.952 3.186 24.765 1.00 92.94 121 GLN A O 1
ATOM 944 N N . ALA A 1 122 ? -12.531 1.415 23.448 1.00 88.00 122 ALA A N 1
ATOM 945 C CA . ALA A 1 122 ? -13.664 0.627 23.933 1.00 88.00 122 ALA A CA 1
ATOM 946 C C . ALA A 1 122 ? -13.609 0.413 25.460 1.00 88.00 122 ALA A C 1
ATOM 948 O O . ALA A 1 122 ? -14.618 0.520 26.159 1.00 88.00 122 ALA A O 1
ATOM 949 N N . LEU A 1 123 ? -12.417 0.164 26.015 1.00 88.69 123 LEU A N 1
ATOM 950 C CA . LEU A 1 123 ? -12.240 0.035 27.463 1.00 88.69 123 LEU A CA 1
ATOM 951 C C . LEU A 1 123 ? -12.478 1.362 28.203 1.00 88.69 123 LEU A C 1
ATOM 953 O O . LEU A 1 123 ? -13.017 1.357 29.315 1.00 88.69 123 LEU A O 1
ATOM 957 N N . ALA A 1 124 ? -12.059 2.490 27.625 1.00 83.69 124 ALA A N 1
ATOM 958 C CA . ALA A 1 124 ? -12.274 3.812 28.203 1.00 83.69 124 ALA A CA 1
ATOM 959 C C . ALA A 1 124 ? -13.769 4.164 28.279 1.00 83.69 124 ALA A C 1
ATOM 961 O O . ALA A 1 124 ? -14.216 4.656 29.315 1.00 83.69 124 ALA A O 1
ATOM 962 N N . GLU A 1 125 ? -14.548 3.840 27.245 1.00 78.38 125 GLU A N 1
ATOM 963 C CA . GLU A 1 125 ? -16.003 4.045 27.219 1.00 78.38 125 GLU A CA 1
ATOM 964 C C . GLU A 1 125 ? -16.713 3.256 28.329 1.00 78.38 125 GLU A C 1
ATOM 966 O O . GLU A 1 125 ? -17.495 3.820 29.096 1.00 78.38 125 GLU A O 1
ATOM 971 N N . VAL A 1 126 ? -16.366 1.976 28.512 1.00 78.12 126 VAL A N 1
ATOM 972 C CA . VAL A 1 126 ? -16.926 1.148 29.597 1.00 78.12 126 VAL A CA 1
ATOM 973 C C . VAL A 1 126 ? -16.595 1.716 30.984 1.00 78.12 126 VAL A C 1
ATOM 975 O O . VAL A 1 126 ? -17.428 1.665 31.892 1.00 78.12 126 VAL A O 1
ATOM 978 N N . LYS A 1 127 ? -15.388 2.265 31.178 1.00 65.50 127 LYS A N 1
ATOM 979 C CA . LYS A 1 127 ? -14.979 2.877 32.456 1.00 65.50 127 LYS A CA 1
ATOM 980 C C . LYS A 1 127 ? -15.670 4.217 32.712 1.00 65.50 127 LYS A C 1
ATOM 982 O O . LYS A 1 127 ? -16.062 4.474 33.850 1.00 65.50 127 LYS A O 1
ATOM 987 N N . ALA A 1 128 ? -15.836 5.048 31.683 1.00 63.38 128 ALA A N 1
ATOM 988 C CA . ALA A 1 128 ? -16.519 6.337 31.786 1.00 63.38 128 ALA A CA 1
ATOM 989 C C . ALA A 1 128 ? -17.981 6.176 32.238 1.00 63.38 128 ALA A C 1
ATOM 991 O O . ALA A 1 128 ? -18.468 6.979 33.030 1.00 63.38 128 ALA A O 1
ATOM 992 N N . LEU A 1 129 ? -18.634 5.080 31.842 1.00 59.50 129 LEU A N 1
ATOM 993 C CA . LEU A 1 129 ? -19.993 4.732 32.266 1.00 59.50 129 LEU A CA 1
ATOM 994 C C . LEU A 1 129 ? -20.116 4.302 33.744 1.00 59.50 129 LEU A C 1
ATOM 996 O O . LEU A 1 129 ? -21.231 4.159 34.236 1.00 59.50 129 LEU A O 1
ATOM 1000 N N . ARG A 1 130 ? -19.013 4.064 34.477 1.00 58.38 130 ARG A N 1
ATOM 1001 C CA . ARG A 1 130 ? -19.059 3.403 35.803 1.00 58.38 130 ARG A CA 1
ATOM 1002 C C . ARG A 1 130 ? -18.403 4.140 36.978 1.00 58.38 130 ARG A C 1
ATOM 1004 O O . ARG A 1 130 ? -18.346 3.579 38.067 1.00 58.38 130 ARG A O 1
ATOM 1011 N N . GLY A 1 131 ? -17.904 5.364 36.818 1.00 64.50 131 GLY A N 1
ATOM 1012 C CA . GLY A 1 131 ? -17.036 5.964 37.844 1.00 64.50 131 GLY A CA 1
ATOM 1013 C C . GLY A 1 131 ? -17.738 6.630 39.031 1.00 64.50 131 GLY A C 1
ATOM 1014 O O . GLY A 1 131 ? -17.471 6.303 40.185 1.00 64.50 131 GLY A O 1
ATOM 1015 N N . LEU A 1 132 ? -18.580 7.629 38.767 1.00 72.88 132 LEU A N 1
ATOM 1016 C CA . LEU A 1 132 ? -19.087 8.539 39.795 1.00 72.88 132 LEU A CA 1
ATOM 1017 C C . LEU A 1 132 ? -20.480 9.026 39.404 1.00 72.88 132 LEU A C 1
ATOM 1019 O O . LEU A 1 132 ? -20.624 9.741 38.416 1.00 72.88 132 LEU A O 1
ATOM 1023 N N . LEU A 1 133 ? -21.490 8.676 40.203 1.00 81.88 133 LEU A N 1
ATOM 1024 C CA . LEU A 1 133 ? -22.825 9.252 40.073 1.00 81.88 133 LEU A CA 1
ATOM 1025 C C . LEU A 1 133 ? -22.852 10.602 40.798 1.00 81.88 133 LEU A C 1
A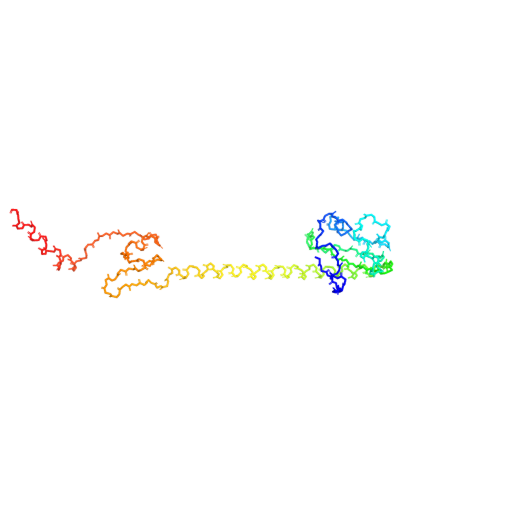TOM 1027 O O . LEU A 1 133 ? -22.710 10.632 42.025 1.00 81.88 133 LEU A O 1
ATOM 1031 N N . PRO A 1 134 ? -23.018 11.730 40.090 1.00 81.06 134 PRO A N 1
ATOM 1032 C CA . PRO A 1 134 ? -23.174 13.022 40.740 1.00 81.06 134 PRO A CA 1
ATOM 1033 C C . PRO A 1 134 ? -24.508 13.047 41.495 1.00 81.06 134 PRO A C 1
ATOM 1035 O O . PRO A 1 134 ? -25.572 13.161 40.891 1.00 81.06 134 PRO A O 1
ATOM 1038 N N . ILE A 1 135 ? -24.458 12.937 42.825 1.00 90.94 135 ILE A N 1
ATOM 1039 C CA . ILE A 1 135 ? -25.646 12.995 43.684 1.00 90.94 135 ILE A CA 1
ATOM 1040 C C . ILE A 1 135 ? -25.786 14.353 44.372 1.00 90.94 135 ILE A C 1
ATOM 1042 O O . ILE A 1 135 ? -24.800 15.009 44.710 1.00 90.94 135 ILE A O 1
ATOM 1046 N N . CYS A 1 136 ? -27.020 14.767 44.647 1.00 90.94 136 CYS A N 1
ATOM 1047 C CA . CYS A 1 136 ? -27.279 15.919 45.499 1.00 90.94 136 CYS A CA 1
ATOM 1048 C C . CYS A 1 136 ? -26.977 15.537 46.951 1.00 90.94 136 CYS A C 1
ATOM 1050 O O . CYS A 1 136 ? -27.547 14.582 47.481 1.00 90.94 136 CYS A O 1
ATOM 1052 N N . SER A 1 137 ? -26.114 16.293 47.630 1.00 92.38 137 SER A N 1
ATOM 1053 C CA . SER A 1 137 ? -25.737 16.012 49.021 1.00 92.38 137 SER A CA 1
ATOM 1054 C C . SER A 1 137 ? -26.930 16.053 49.982 1.00 92.38 137 SER A C 1
ATOM 1056 O O . SER A 1 137 ? -26.934 15.295 50.954 1.00 92.38 137 SER A O 1
ATOM 1058 N N . TYR A 1 138 ? -27.946 16.865 49.675 1.00 90.81 138 TYR A N 1
ATOM 1059 C CA . TYR A 1 138 ? -29.143 17.055 50.494 1.00 90.81 138 TYR A CA 1
ATOM 1060 C C . TYR A 1 138 ? -30.235 16.022 50.205 1.00 90.81 138 TYR A C 1
ATOM 1062 O O . TYR A 1 138 ? -30.655 15.311 51.111 1.00 90.81 138 TYR A O 1
ATOM 1070 N N . CYS A 1 139 ? -30.689 15.914 48.951 1.00 90.06 139 CYS A N 1
ATOM 1071 C CA . CYS A 1 139 ? -31.850 15.086 48.596 1.00 90.06 139 CYS A CA 1
ATOM 1072 C C . CYS A 1 139 ? -31.505 13.746 47.931 1.00 90.06 139 CYS A C 1
ATOM 1074 O O . CYS A 1 139 ? -32.413 13.004 47.574 1.00 90.06 139 CYS A O 1
ATOM 1076 N N . LYS A 1 140 ? -30.212 13.446 47.738 1.00 86.31 140 LYS A N 1
ATOM 1077 C CA . LYS A 1 140 ? -29.678 12.181 47.191 1.00 86.31 140 LYS A CA 1
ATOM 1078 C C . LYS A 1 140 ? -30.148 11.798 45.780 1.00 86.31 140 LYS A C 1
ATOM 1080 O O . LYS A 1 140 ? -29.821 10.714 45.311 1.00 86.31 140 LYS A O 1
ATOM 1085 N N . LYS A 1 141 ? -30.834 12.702 45.072 1.00 92.69 141 LYS A N 1
ATOM 1086 C CA . LYS A 1 141 ? -31.121 12.572 43.636 1.00 92.69 141 LYS A CA 1
ATOM 1087 C C . LYS A 1 141 ? -29.834 12.495 42.823 1.00 92.69 141 LYS A C 1
ATOM 1089 O O . LYS A 1 141 ? -28.852 13.142 43.187 1.00 92.69 141 LYS A O 1
ATOM 1094 N N . VAL A 1 142 ? -29.872 11.760 41.717 1.00 91.62 142 VAL A N 1
ATOM 1095 C CA . VAL A 1 142 ? -28.773 11.662 40.751 1.00 91.62 142 VAL A CA 1
ATOM 1096 C C . VAL A 1 142 ? -28.969 12.739 39.689 1.00 91.62 142 VAL A C 1
ATOM 1098 O O . VAL A 1 142 ? -30.095 13.005 39.262 1.00 91.62 142 VAL A O 1
ATOM 1101 N N . ARG A 1 143 ? -27.882 13.395 39.290 1.00 89.31 143 ARG A N 1
ATOM 1102 C CA . ARG A 1 143 ? -27.877 14.309 38.152 1.00 89.31 143 ARG A CA 1
ATOM 1103 C C . ARG A 1 143 ? -27.582 13.520 36.886 1.00 89.31 143 ARG A C 1
ATOM 1105 O O . ARG A 1 143 ? -26.540 12.878 36.801 1.00 89.31 143 ARG A O 1
ATOM 1112 N N . ASN A 1 144 ? -28.486 13.592 35.924 1.00 83.88 144 ASN A N 1
ATOM 1113 C CA . ASN A 1 144 ? -28.339 12.890 34.658 1.00 83.88 144 ASN A CA 1
ATOM 1114 C C . ASN A 1 144 ? -27.551 13.693 33.619 1.00 83.88 144 ASN A C 1
ATOM 1116 O O . ASN A 1 144 ? -27.150 14.836 33.864 1.00 83.88 144 ASN A O 1
ATOM 1120 N N . ASP A 1 145 ? -27.356 13.093 32.445 1.00 80.44 145 ASP A N 1
ATOM 1121 C CA . ASP A 1 145 ? -26.554 13.658 31.353 1.00 80.44 145 ASP A CA 1
ATOM 1122 C C . ASP A 1 145 ? -27.173 14.942 30.770 1.00 80.44 145 ASP A C 1
ATOM 1124 O O . ASP A 1 145 ? -26.464 15.815 30.272 1.00 80.44 145 ASP A O 1
ATOM 1128 N N . GLY A 1 146 ? -28.495 15.108 30.903 1.00 81.62 146 GLY A N 1
ATOM 1129 C CA . GLY A 1 146 ? -29.233 16.323 30.544 1.00 81.62 146 GLY A CA 1
ATOM 1130 C C . GLY A 1 146 ? -29.174 17.434 31.598 1.00 81.62 146 GLY A C 1
ATOM 1131 O O . GLY A 1 146 ? -29.844 18.452 31.442 1.00 81.62 146 GLY A O 1
ATOM 1132 N N . ASN A 1 147 ? -28.391 17.253 32.668 1.00 79.38 147 ASN A N 1
ATOM 1133 C CA . ASN A 1 147 ? -28.261 18.181 33.795 1.00 79.38 147 ASN A CA 1
ATOM 1134 C C . ASN A 1 147 ? -29.552 18.344 34.635 1.00 79.38 147 ASN A C 1
ATOM 1136 O O . ASN A 1 147 ? -29.697 19.322 35.372 1.00 79.38 147 ASN A O 1
ATOM 1140 N N . TYR A 1 148 ? -30.474 17.377 34.565 1.00 87.62 148 TYR A N 1
ATOM 1141 C CA . TYR A 1 148 ? -31.676 17.306 35.399 1.00 87.62 148 TYR A CA 1
ATOM 1142 C C . TYR A 1 148 ? -31.461 16.400 36.616 1.00 87.62 148 TYR A C 1
ATOM 1144 O O . TYR A 1 148 ? -30.636 15.488 36.602 1.00 87.62 148 TYR A O 1
ATOM 1152 N N . TRP A 1 149 ? -32.223 16.654 37.682 1.00 92.94 149 TRP A N 1
ATOM 1153 C CA . TRP A 1 149 ? -32.176 15.868 38.916 1.00 92.94 149 TRP A CA 1
ATOM 1154 C C . TRP A 1 149 ? -33.312 14.853 38.964 1.00 92.94 149 TRP A C 1
ATOM 1156 O O . TRP A 1 149 ? -34.479 15.230 39.111 1.00 92.94 149 TRP A O 1
ATOM 1166 N N . GLU A 1 150 ? -32.969 13.570 38.938 1.00 92.38 150 GLU A N 1
ATOM 1167 C CA . GLU A 1 150 ? -33.931 12.470 38.977 1.00 92.38 150 GLU A CA 1
ATOM 1168 C C . GLU A 1 150 ? -33.677 11.492 40.132 1.00 92.38 150 GLU A C 1
ATOM 1170 O O . GLU A 1 150 ? -32.692 11.592 40.868 1.00 92.38 150 GLU A O 1
ATOM 1175 N N . GLN A 1 151 ? -34.631 10.585 40.355 1.00 92.12 151 GLN A N 1
ATOM 1176 C CA . GLN A 1 151 ? -34.495 9.546 41.377 1.00 92.12 151 GLN A CA 1
ATOM 1177 C C . GLN A 1 151 ? -33.461 8.503 40.944 1.00 92.12 151 GLN A C 1
ATOM 1179 O O . GLN A 1 151 ? -33.319 8.217 39.756 1.00 92.12 151 GLN A O 1
ATOM 1184 N N . ILE A 1 152 ? -32.745 7.934 41.913 1.00 89.12 152 ILE A N 1
ATOM 1185 C CA . ILE A 1 152 ? -31.670 6.977 41.643 1.00 89.12 152 ILE A CA 1
ATOM 1186 C C . ILE A 1 152 ? -32.191 5.722 40.938 1.00 89.12 152 ILE A C 1
ATOM 1188 O O . ILE A 1 152 ? -31.535 5.225 40.029 1.00 89.12 152 ILE A O 1
ATOM 1192 N N . GLU A 1 153 ? -33.390 5.256 41.286 1.00 89.50 153 GLU A N 1
ATOM 1193 C CA . GLU A 1 153 ? -34.029 4.102 40.654 1.00 89.50 153 GLU A CA 1
ATOM 1194 C C . GLU A 1 153 ? -34.312 4.372 39.172 1.00 89.50 153 GLU A C 1
ATOM 1196 O O . GLU A 1 153 ? -34.060 3.512 38.328 1.00 89.50 153 GLU A O 1
ATOM 1201 N N . SER A 1 154 ? -34.783 5.585 38.852 1.00 88.19 154 SER A N 1
ATOM 1202 C CA . SER A 1 154 ? -35.041 6.037 37.476 1.00 88.19 154 SER A CA 1
ATOM 1203 C C . SER A 1 154 ? -33.757 6.060 36.656 1.00 88.19 154 SER A C 1
ATOM 1205 O O . SER A 1 154 ? -33.710 5.486 35.570 1.00 88.19 154 SER A O 1
ATOM 1207 N N . TYR A 1 155 ? -32.700 6.656 37.210 1.00 87.62 155 TYR A N 1
ATOM 1208 C CA . TYR A 1 155 ? -31.402 6.735 36.553 1.00 87.62 155 TYR A CA 1
ATOM 1209 C C . TYR A 1 155 ? -30.794 5.338 36.334 1.00 87.62 155 TYR A C 1
ATOM 1211 O O . TYR A 1 155 ? -30.425 4.979 35.221 1.00 87.62 155 TYR A O 1
ATOM 1219 N N . ILE A 1 156 ? -30.734 4.494 37.370 1.00 84.75 156 ILE A N 1
ATOM 1220 C CA . ILE A 1 156 ? -30.120 3.162 37.260 1.00 84.75 156 ILE A CA 1
ATOM 1221 C C . ILE A 1 156 ? -30.895 2.260 36.289 1.00 84.75 156 ILE A C 1
ATOM 1223 O O . ILE A 1 156 ? -30.264 1.530 35.529 1.00 84.75 156 ILE A O 1
ATOM 1227 N N . SER A 1 157 ? -32.229 2.328 36.269 1.00 86.06 157 SER A N 1
ATOM 1228 C CA . SER A 1 157 ? -33.049 1.526 35.342 1.00 86.06 157 SER A CA 1
ATOM 1229 C C . SER A 1 157 ? -32.880 1.950 33.878 1.00 86.06 157 SER A C 1
ATOM 1231 O O . SER A 1 157 ? -33.038 1.129 32.984 1.00 86.06 157 SER A O 1
ATOM 1233 N N . GLN A 1 158 ? -32.572 3.227 33.613 1.00 83.38 158 GLN A N 1
ATOM 1234 C CA . GLN A 1 158 ? -32.318 3.731 32.255 1.00 83.38 158 GLN A CA 1
ATOM 1235 C C . GLN A 1 158 ? -30.899 3.426 31.759 1.00 83.38 158 GLN A C 1
ATOM 1237 O O . GLN A 1 158 ? -30.678 3.317 30.556 1.00 83.38 158 GLN A O 1
ATOM 1242 N N . HIS A 1 159 ? -29.942 3.291 32.678 1.00 79.81 159 HIS A N 1
ATOM 1243 C CA . HIS A 1 159 ? -28.518 3.174 32.362 1.00 79.81 159 HIS A CA 1
ATOM 1244 C C . HIS A 1 159 ? -27.916 1.794 32.712 1.00 79.81 159 HIS A C 1
ATOM 1246 O O . HIS A 1 159 ? -26.701 1.610 32.619 1.00 79.81 159 HIS A O 1
ATOM 1252 N N . SER A 1 160 ? -28.732 0.815 33.121 1.00 80.31 160 SER A N 1
ATOM 1253 C CA . SER A 1 160 ? -28.309 -0.565 33.404 1.00 80.31 160 SER A CA 1
ATOM 1254 C C . SER A 1 160 ? -29.473 -1.560 33.314 1.00 80.31 160 SER A C 1
ATOM 1256 O O . SER A 1 160 ? -30.631 -1.163 33.336 1.00 80.31 160 SER A O 1
ATOM 1258 N N . ASP A 1 161 ? -29.172 -2.860 33.311 1.00 83.69 161 ASP A N 1
ATOM 1259 C CA . ASP A 1 161 ? -30.183 -3.933 33.302 1.00 83.69 161 ASP A CA 1
ATOM 1260 C C . ASP A 1 161 ? -30.833 -4.205 34.682 1.00 83.69 161 ASP A C 1
ATOM 1262 O O . ASP A 1 161 ? -31.519 -5.214 34.870 1.00 83.69 161 ASP A O 1
ATOM 1266 N N . ALA A 1 162 ? -30.589 -3.362 35.692 1.00 83.88 162 ALA A N 1
ATOM 1267 C CA . ALA A 1 162 ? -31.109 -3.580 37.041 1.00 83.88 162 ALA A CA 1
ATOM 1268 C C . ALA A 1 162 ? -32.633 -3.354 37.125 1.00 83.88 162 ALA A C 1
ATOM 1270 O O . ALA A 1 162 ? -33.158 -2.368 36.613 1.00 83.88 162 ALA A O 1
ATOM 1271 N N . GLN A 1 163 ? -33.338 -4.239 37.841 1.00 85.44 163 GLN A N 1
ATOM 1272 C CA . GLN A 1 163 ? -34.769 -4.114 38.146 1.00 85.44 163 GLN A CA 1
ATOM 1273 C C . GLN A 1 163 ? -34.994 -4.012 39.659 1.00 85.44 163 GLN A C 1
ATOM 1275 O O . GLN A 1 163 ? -34.367 -4.735 40.435 1.00 85.44 163 GLN A O 1
ATOM 1280 N N . PHE A 1 164 ? -35.911 -3.139 40.083 1.00 86.75 164 PHE A N 1
ATOM 1281 C CA . PHE A 1 164 ? -36.156 -2.850 41.498 1.00 86.75 164 PHE A CA 1
ATOM 1282 C C . PHE A 1 164 ? -37.483 -3.438 41.989 1.00 86.75 164 PHE A C 1
ATOM 1284 O O . PHE A 1 164 ? -38.561 -3.066 41.525 1.00 86.75 164 PHE A O 1
ATOM 1291 N N . SER A 1 165 ? -37.413 -4.312 42.995 1.00 85.50 165 SER A N 1
ATOM 1292 C CA . SER A 1 165 ? -38.566 -4.703 43.811 1.00 85.50 165 SER A CA 1
ATOM 1293 C C . SER A 1 165 ? -38.625 -3.851 45.077 1.00 85.50 165 SER A C 1
ATOM 1295 O O . SER A 1 165 ? -37.604 -3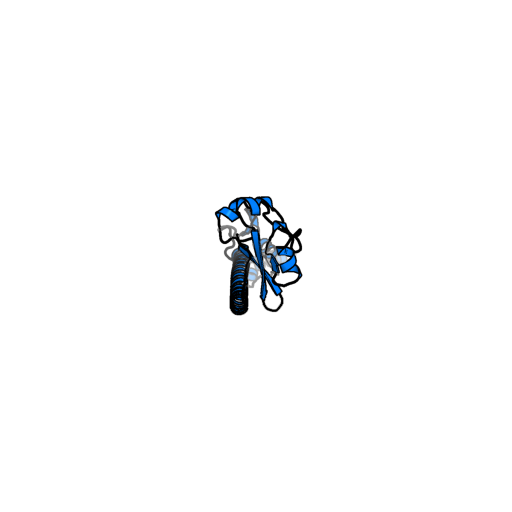.666 45.737 1.00 85.50 165 SER A O 1
ATOM 1297 N N . HIS A 1 166 ? -39.812 -3.391 45.467 1.00 89.12 166 HIS A N 1
ATOM 1298 C CA . HIS A 1 166 ? -39.979 -2.629 46.703 1.00 89.12 166 HIS A CA 1
ATOM 1299 C C . HIS A 1 166 ? -40.364 -3.561 47.855 1.00 89.12 166 HIS A C 1
ATOM 1301 O O . HIS A 1 166 ? -41.380 -4.252 47.801 1.00 89.12 166 HIS A O 1
ATOM 1307 N N . SER A 1 167 ? -39.557 -3.556 48.914 1.00 84.44 167 SER A N 1
ATOM 1308 C CA . SER A 1 167 ? -39.834 -4.252 50.173 1.00 84.44 167 SER A CA 1
ATOM 1309 C C . SER A 1 167 ? -39.542 -3.330 51.349 1.00 84.44 167 SER A C 1
ATOM 1311 O O . SER A 1 167 ? -38.665 -2.474 51.258 1.00 84.44 167 SER A O 1
ATOM 1313 N N . ILE A 1 168 ? -40.246 -3.520 52.460 1.00 88.62 168 ILE A N 1
ATOM 1314 C CA . ILE A 1 168 ? -40.012 -2.766 53.693 1.00 88.62 168 ILE A CA 1
ATOM 1315 C C . ILE A 1 168 ? -39.141 -3.632 54.609 1.00 88.62 168 ILE A C 1
ATOM 1317 O O . ILE A 1 168 ? -39.542 -4.741 54.966 1.00 88.62 168 ILE A O 1
ATOM 1321 N N . CYS A 1 169 ? -37.951 -3.150 54.983 1.00 90.19 169 CYS A N 1
ATOM 1322 C CA . CYS A 1 169 ? -37.088 -3.862 55.928 1.00 90.19 169 CYS A CA 1
ATOM 1323 C C . CYS A 1 169 ? -37.714 -3.895 57.342 1.00 90.19 169 CYS A C 1
ATOM 1325 O O . CYS A 1 169 ? -38.589 -3.078 57.637 1.00 90.19 169 CYS A O 1
ATOM 1327 N N . PRO A 1 170 ? -37.281 -4.804 58.235 1.00 90.12 170 PRO A N 1
ATOM 1328 C CA . PRO A 1 170 ? -37.828 -4.906 59.591 1.00 90.12 170 PRO A CA 1
ATOM 1329 C C . PRO A 1 170 ? -37.791 -3.589 60.381 1.00 90.12 170 PRO A C 1
ATOM 1331 O O . PRO A 1 170 ? -38.793 -3.228 60.990 1.00 90.12 170 PRO A O 1
ATOM 1334 N N . ASP A 1 171 ? -36.698 -2.829 60.289 1.00 91.25 171 ASP A N 1
ATOM 1335 C CA . ASP A 1 171 ? -36.542 -1.565 61.021 1.00 91.25 171 ASP A CA 1
ATOM 1336 C C . ASP A 1 171 ? -37.549 -0.508 60.552 1.00 91.25 171 ASP A C 1
ATOM 1338 O O . ASP A 1 171 ? -38.236 0.116 61.358 1.00 91.25 171 ASP A O 1
ATOM 1342 N N . CYS A 1 172 ? -37.702 -0.341 59.233 1.00 88.44 172 CYS A N 1
ATOM 1343 C CA . CYS A 1 172 ? -38.693 0.576 58.667 1.00 88.44 172 CYS A CA 1
ATOM 1344 C C . CYS A 1 17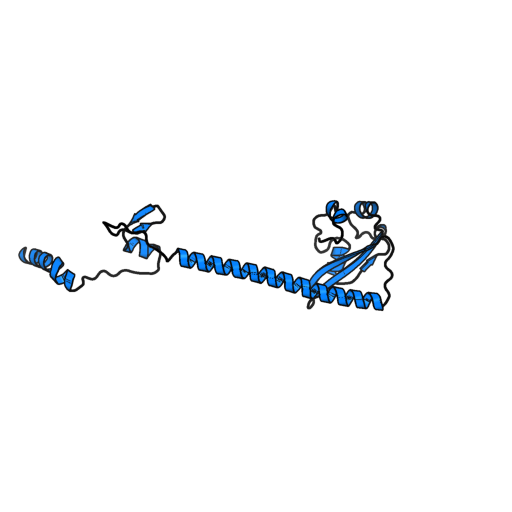2 ? -40.123 0.093 58.922 1.00 88.44 172 CYS A C 1
ATOM 1346 O O . CYS A 1 172 ? -41.028 0.907 59.116 1.00 88.44 172 CYS A O 1
ATOM 1348 N N . ARG A 1 173 ? -40.349 -1.225 58.934 1.00 87.56 173 ARG A N 1
ATOM 1349 C CA . ARG A 1 173 ? -41.659 -1.782 59.268 1.00 87.56 173 ARG A CA 1
ATOM 1350 C C . ARG A 1 173 ? -42.049 -1.373 60.680 1.00 87.56 173 ARG A C 1
ATOM 1352 O O . ARG A 1 173 ? -43.157 -0.886 60.867 1.00 87.56 173 ARG A O 1
ATOM 1359 N N . ASP A 1 174 ? -41.142 -1.535 61.633 1.00 86.00 174 ASP A N 1
ATOM 1360 C CA . ASP A 1 174 ? -41.449 -1.355 63.047 1.00 86.00 174 ASP A CA 1
ATOM 1361 C C . ASP A 1 174 ? -41.374 0.123 63.474 1.00 86.00 174 ASP A C 1
ATOM 1363 O O . ASP A 1 174 ? -42.129 0.526 64.353 1.00 86.00 174 ASP A O 1
ATOM 1367 N N . GLY A 1 175 ? -40.532 0.936 62.824 1.00 83.44 175 GLY A N 1
ATOM 1368 C CA . GLY A 1 175 ? -40.326 2.351 63.159 1.00 83.44 175 GLY A CA 1
ATOM 1369 C C . GLY A 1 175 ? -41.077 3.378 62.301 1.00 83.44 175 GLY A C 1
ATOM 1370 O O . GLY A 1 175 ? -41.164 4.534 62.700 1.00 83.44 175 GLY A O 1
ATOM 1371 N N . VAL A 1 176 ? -41.599 3.006 61.125 1.00 82.62 176 VAL A N 1
ATOM 1372 C CA . VAL A 1 176 ? -42.309 3.942 60.222 1.00 82.62 176 VAL A CA 1
ATOM 1373 C C . VAL A 1 176 ? -43.700 3.432 59.871 1.00 82.62 176 VAL A C 1
ATOM 1375 O O . VAL A 1 176 ? -44.684 4.168 59.936 1.00 82.62 176 VAL A O 1
ATOM 1378 N N . VAL A 1 177 ? -43.794 2.165 59.469 1.00 82.88 177 VAL A N 1
ATOM 1379 C CA . VAL A 1 177 ? -45.025 1.623 58.881 1.00 82.88 177 VAL A CA 1
ATOM 1380 C C . VAL A 1 177 ? -45.998 1.121 59.950 1.00 82.88 177 VAL A C 1
ATOM 1382 O O . VAL A 1 177 ? -47.208 1.212 59.753 1.00 82.88 177 VAL A O 1
ATOM 1385 N N . LYS A 1 178 ? -45.505 0.629 61.092 1.00 79.12 178 LYS A N 1
ATOM 1386 C CA . LYS A 1 178 ? -46.320 0.108 62.197 1.00 79.12 178 LYS A CA 1
ATOM 1387 C C . LYS A 1 178 ? -47.314 1.146 62.714 1.00 79.12 178 LYS A C 1
ATOM 1389 O O . LYS A 1 178 ? -48.513 0.876 62.718 1.00 79.12 178 LYS A O 1
ATOM 1394 N N . ASP A 1 179 ? -46.837 2.345 63.026 1.00 75.00 179 ASP A N 1
ATOM 1395 C CA . ASP A 1 179 ? -47.672 3.431 63.548 1.00 75.00 179 ASP A CA 1
ATOM 1396 C C . ASP A 1 179 ? -48.732 3.873 62.523 1.00 75.00 179 ASP A C 1
ATOM 1398 O O . ASP A 1 179 ? -49.891 4.127 62.861 1.00 75.00 179 ASP A O 1
ATOM 1402 N N . GLN A 1 180 ? -48.373 3.885 61.233 1.00 75.25 180 GLN A N 1
ATOM 1403 C CA . GLN A 1 180 ? -49.320 4.165 60.151 1.00 75.25 180 GLN A CA 1
ATOM 1404 C C . GLN A 1 180 ? -50.386 3.068 60.028 1.00 75.25 180 GLN A C 1
ATOM 1406 O O . GLN A 1 180 ? -51.574 3.377 59.936 1.00 75.25 180 GLN A O 1
ATOM 1411 N N . LEU A 1 181 ? -49.999 1.792 60.081 1.00 72.81 181 LEU A N 1
ATOM 1412 C CA . LEU A 1 181 ? -50.924 0.658 60.007 1.00 72.81 181 LEU A CA 1
ATOM 1413 C C . LEU A 1 181 ? -51.869 0.589 61.213 1.00 72.81 181 LEU A C 1
ATOM 1415 O O . LEU A 1 181 ? -53.054 0.292 61.047 1.00 72.81 181 LEU A O 1
ATOM 1419 N N . GLU A 1 182 ? -51.374 0.876 62.415 1.00 74.94 182 GLU A N 1
ATOM 1420 C CA . GLU A 1 182 ? -52.181 0.930 63.637 1.00 74.94 182 GLU A CA 1
ATOM 1421 C C . GLU A 1 182 ? -53.196 2.081 63.577 1.00 74.94 182 GLU A C 1
ATOM 1423 O O . GLU A 1 182 ? -54.380 1.872 63.861 1.00 74.94 182 GLU A O 1
ATOM 1428 N N . SER A 1 183 ? -52.791 3.250 63.065 1.00 69.31 183 SER A N 1
ATOM 1429 C CA . SER A 1 183 ? -53.702 4.382 62.837 1.00 69.31 183 SER A CA 1
ATOM 1430 C C . SER A 1 183 ? -54.829 4.075 61.834 1.00 69.31 183 SER A C 1
ATOM 1432 O O . SER A 1 183 ? -55.917 4.647 61.923 1.00 69.31 183 SER A O 1
ATOM 1434 N N . TRP A 1 184 ? -54.609 3.142 60.898 1.00 67.81 184 TRP A N 1
ATOM 1435 C CA . TRP A 1 184 ? -55.613 2.709 59.917 1.00 67.81 184 TRP A CA 1
ATOM 1436 C C . TRP A 1 184 ? -56.522 1.601 60.457 1.00 67.81 184 TRP A C 1
ATOM 1438 O O . TRP A 1 184 ? -57.681 1.503 60.051 1.00 67.81 184 TRP A O 1
ATOM 1448 N N . ARG A 1 185 ? -56.029 0.773 61.387 1.00 65.88 185 ARG A N 1
ATOM 1449 C CA . ARG A 1 185 ? -56.836 -0.252 62.068 1.00 65.88 185 ARG A CA 1
ATOM 1450 C C . ARG A 1 185 ? -57.790 0.342 63.104 1.00 65.88 185 ARG A C 1
ATOM 1452 O O . ARG A 1 185 ? -58.881 -0.191 63.254 1.00 65.88 185 ARG A O 1
ATOM 1459 N N . GLY A 1 186 ? -57.433 1.456 63.747 1.00 60.22 186 GLY A N 1
ATOM 1460 C CA . GLY A 1 186 ? -58.298 2.168 64.701 1.00 60.22 186 GLY A CA 1
ATOM 1461 C C . GLY A 1 186 ? -59.439 2.994 64.083 1.00 60.22 186 GLY A C 1
ATOM 1462 O O . GLY A 1 186 ? -60.192 3.623 64.818 1.00 60.22 186 GLY A O 1
ATOM 1463 N N . ARG A 1 187 ? -59.566 3.026 62.747 1.00 59.34 187 ARG A N 1
ATOM 1464 C CA . ARG A 1 187 ? -60.631 3.734 62.002 1.00 59.34 187 ARG A CA 1
ATOM 1465 C C . ARG A 1 187 ? -61.746 2.811 61.474 1.00 59.34 187 ARG A C 1
ATOM 1467 O O . ARG A 1 187 ? -62.504 3.236 60.604 1.00 59.34 187 ARG A O 1
ATOM 1474 N N . ARG A 1 188 ? -61.831 1.566 61.953 1.00 52.06 188 ARG A N 1
ATOM 1475 C CA . ARG A 1 188 ? -62.931 0.630 61.661 1.00 52.06 188 ARG A CA 1
ATOM 1476 C C . ARG A 1 188 ? -63.819 0.415 62.872 1.00 52.06 188 ARG A C 1
ATOM 1478 O O . ARG A 1 188 ? -63.254 0.312 63.980 1.00 52.06 188 ARG A O 1
#

Radius of gyration: 36.54 Å; chains: 1; bounding box: 87×34×93 Å

Foldseek 3Di:
DDDPDVVLVVPPPDPDDPCCAAPQNVCSVPQDKDWAQAPVVDPRDDPVVSCVVVLWGIKIKHFLDDPNDTPGIDMDTDNGGDDDDPVNVVVVVVVSPVVSVVSVVVVVVVVVVVVVVVVVVVVVVVVVLPDDFDADPPPRFTQDPVRDTHHPQVVCVVSHVDDDDDDQDPCCCVPPVVVVVVVVVVVD

Sequence (188 aa):
MAFSDETMAADWPVPSLPFDVGVLGWVARHGRVVNVPDVFSDGRFVALDWWRRHGLTAFFGLPVMLDGALLGVLALNGREPFRFDADDERLLDAFVDQAAVAIRNASLFEAEGTARRAAEQALAEVKALRGLLPICSYCKKVRNDGNYWEQIESYISQHSDAQFSHSICPDCRDGVVKDQLESWRGRR